Protein AF-A0AA39QFF5-F1 (afdb_monomer)

Secondary structure (DSSP, 8-state):
---------------------------PPP------S------------TT-EEEEEEEEEEPTTTTGGG-SSS-HHHHHHHHHHHHHHHHSS--EEEEEE-TTS-EEEEEEEEEE-S-----HHHHHHSPPPGGGGGGGGTS-EEEEEEEEEEEEEEEE-B-TTS-B---TT-EESPPPTT--

Solvent-accessible surface area (backbone atoms only — not comparable to full-atom values): 11874 Å² total; per-residue (Å²): 136,82,84,84,86,80,88,81,89,81,77,93,71,92,83,84,85,78,81,92,76,80,90,73,91,73,87,80,85,88,82,87,84,81,80,91,84,72,93,78,81,80,84,75,86,77,82,73,60,92,67,45,41,36,31,42,39,34,28,34,34,46,39,96,64,46,53,58,88,45,48,87,75,85,41,68,69,58,13,51,53,49,54,39,50,55,52,23,69,70,46,76,43,69,42,35,39,41,36,35,61,47,100,86,69,49,78,46,43,27,48,21,56,32,39,35,42,56,64,75,86,73,55,71,70,56,61,70,61,45,70,74,62,78,50,57,77,52,44,69,81,79,42,52,53,44,90,62,84,42,78,48,78,37,79,38,30,47,76,47,31,63,45,99,86,70,44,73,65,75,49,92,57,34,68,48,54,70,75,52,93,86,62,132

Organism: NCBI:txid153913

Structure (mmCIF, N/CA/C/O backbone):
data_AF-A0AA39QFF5-F1
#
_entry.id   AF-A0AA39QFF5-F1
#
loop_
_atom_site.group_PDB
_atom_site.id
_atom_site.type_symbol
_atom_site.label_atom_id
_atom_site.label_alt_id
_atom_site.label_comp_id
_atom_site.label_asym_id
_atom_site.label_entity_id
_atom_site.label_seq_id
_atom_site.pdbx_PDB_ins_code
_atom_site.Cartn_x
_atom_site.Cartn_y
_atom_site.Cartn_z
_atom_site.occupancy
_atom_site.B_iso_or_equiv
_atom_site.auth_seq_id
_atom_site.auth_comp_id
_atom_site.auth_asym_id
_atom_site.auth_atom_id
_atom_site.pdbx_PDB_model_num
ATOM 1 N N . MET A 1 1 ? 2.379 46.362 5.849 1.00 34.41 1 MET A N 1
ATOM 2 C CA . MET A 1 1 ? 1.817 46.480 4.486 1.00 34.41 1 MET A CA 1
ATOM 3 C C . MET A 1 1 ? 2.777 45.750 3.559 1.00 34.41 1 MET A C 1
ATOM 5 O O . MET A 1 1 ? 3.894 46.213 3.407 1.00 34.41 1 MET A O 1
ATOM 9 N N . SER A 1 2 ? 2.540 44.451 3.356 1.00 30.64 2 SER A N 1
ATOM 10 C CA . SER A 1 2 ? 1.930 43.858 2.140 1.00 30.64 2 SER A CA 1
ATOM 11 C C . SER A 1 2 ? 3.018 43.542 1.100 1.00 30.64 2 SER A C 1
ATOM 13 O O . SER A 1 2 ? 3.688 44.452 0.637 1.00 30.64 2 SER A O 1
ATOM 15 N N . SER A 1 3 ? 3.391 42.264 0.951 1.00 28.28 3 SER A N 1
ATOM 16 C CA . SER A 1 3 ? 2.903 41.301 -0.072 1.00 28.28 3 SER A CA 1
ATOM 17 C C . SER A 1 3 ? 3.706 41.412 -1.378 1.00 28.28 3 SER A C 1
ATOM 19 O O . SER A 1 3 ? 3.719 42.466 -1.993 1.00 28.28 3 SER A O 1
ATOM 21 N N . ILE A 1 4 ? 4.592 40.453 -1.677 1.00 29.67 4 ILE A N 1
ATOM 22 C CA . ILE A 1 4 ? 4.389 39.168 -2.394 1.00 29.67 4 ILE A CA 1
ATOM 23 C C . ILE A 1 4 ? 4.323 39.318 -3.926 1.00 29.67 4 ILE A C 1
ATOM 25 O O . ILE A 1 4 ? 3.535 40.088 -4.459 1.00 29.67 4 ILE A O 1
ATOM 29 N N . SER A 1 5 ? 5.089 38.420 -4.560 1.00 29.14 5 SER A N 1
ATOM 30 C CA . SER A 1 5 ? 4.993 37.869 -5.918 1.00 29.14 5 SER A CA 1
ATOM 31 C C . SER A 1 5 ? 5.412 38.723 -7.100 1.00 29.14 5 SER A C 1
ATOM 33 O O . SER A 1 5 ? 4.688 39.605 -7.540 1.00 29.14 5 SER A O 1
ATOM 35 N N . ASN A 1 6 ? 6.474 38.255 -7.759 1.00 27.64 6 ASN A N 1
ATOM 36 C CA . ASN A 1 6 ? 6.412 38.051 -9.197 1.00 27.64 6 ASN A CA 1
ATOM 37 C C . ASN A 1 6 ? 6.893 36.642 -9.560 1.00 27.64 6 ASN A C 1
ATOM 39 O O . ASN A 1 6 ? 7.950 36.184 -9.133 1.00 27.64 6 ASN A O 1
ATOM 43 N N . TYR A 1 7 ? 6.035 35.988 -10.337 1.00 29.53 7 TYR A N 1
ATOM 44 C CA . TYR A 1 7 ? 6.257 34.811 -11.162 1.00 29.53 7 TYR A CA 1
ATOM 45 C C . TYR A 1 7 ? 7.558 34.905 -11.973 1.00 29.53 7 TYR A C 1
ATOM 47 O O . TYR A 1 7 ? 7.781 35.930 -12.610 1.00 29.53 7 TYR A O 1
ATOM 55 N N . PHE A 1 8 ? 8.295 33.798 -12.108 1.00 25.64 8 PHE A N 1
ATOM 56 C CA . PHE A 1 8 ? 8.507 33.209 -13.435 1.00 25.64 8 PHE A CA 1
ATOM 57 C C . PHE A 1 8 ? 8.996 31.758 -13.354 1.00 25.64 8 PHE A C 1
ATOM 59 O O . PHE A 1 8 ? 9.890 31.404 -12.593 1.00 25.64 8 PHE A O 1
ATOM 66 N N . SER A 1 9 ? 8.338 30.942 -14.168 1.00 33.47 9 SER A N 1
ATOM 67 C CA . SER A 1 9 ? 8.618 29.555 -14.513 1.00 33.47 9 SER A CA 1
ATOM 68 C C . SER A 1 9 ? 9.951 29.435 -15.246 1.00 33.47 9 SER A C 1
ATOM 70 O O . SER A 1 9 ? 10.142 30.170 -16.207 1.00 33.47 9 SER A O 1
ATOM 72 N N . GLU A 1 10 ? 10.783 28.440 -14.926 1.00 29.12 10 GLU A N 1
ATOM 73 C CA . GLU A 1 10 ? 11.653 27.835 -15.939 1.00 29.12 10 GLU A CA 1
ATOM 74 C C . GLU A 1 10 ? 12.091 26.398 -15.601 1.00 29.12 10 GLU A C 1
ATOM 76 O O . GLU A 1 10 ? 12.741 26.127 -14.597 1.00 29.12 10 GLU A O 1
ATOM 81 N N . LYS A 1 11 ? 11.755 25.514 -16.550 1.00 29.25 11 LYS A N 1
ATOM 82 C CA . LYS A 1 11 ? 12.510 24.344 -17.023 1.00 29.25 11 LYS A CA 1
ATOM 83 C C . LYS A 1 11 ? 12.716 23.152 -16.082 1.00 29.25 11 LYS A C 1
ATOM 85 O O . LYS A 1 11 ? 13.730 22.998 -15.413 1.00 29.25 11 LYS A O 1
ATOM 90 N N . MET A 1 12 ? 11.834 22.171 -16.291 1.00 32.75 12 MET A N 1
ATOM 91 C CA . MET A 1 12 ? 12.241 20.774 -16.470 1.00 32.75 12 MET A CA 1
ATOM 92 C C . MET A 1 12 ? 13.472 20.696 -17.389 1.00 32.75 12 MET A C 1
ATOM 94 O O . MET A 1 12 ? 13.368 20.975 -18.586 1.00 32.75 12 MET A O 1
ATOM 98 N N . SER A 1 13 ? 14.611 20.274 -16.843 1.00 27.66 13 SER A N 1
ATOM 99 C CA . SER A 1 13 ? 15.696 19.694 -17.626 1.00 27.66 13 SER A CA 1
ATOM 100 C C . SER A 1 13 ? 15.866 18.243 -17.215 1.00 27.66 13 SER A C 1
ATOM 102 O O . SER A 1 13 ? 15.962 17.909 -16.037 1.00 27.66 13 SER A O 1
ATOM 104 N N . ARG A 1 14 ? 15.842 17.401 -18.243 1.00 35.97 14 ARG A N 1
ATOM 105 C CA . ARG A 1 14 ? 16.219 15.994 -18.238 1.00 35.97 14 ARG A CA 1
ATOM 106 C C . ARG A 1 14 ? 17.643 15.872 -17.700 1.00 35.97 14 ARG A C 1
ATOM 108 O O . ARG A 1 14 ? 18.466 16.701 -18.069 1.00 35.97 14 ARG A O 1
ATOM 115 N N . ASP A 1 15 ? 17.862 14.885 -16.834 1.00 29.55 15 ASP A N 1
ATOM 116 C CA . ASP A 1 15 ? 19.024 13.983 -16.814 1.00 29.55 15 ASP A CA 1
ATOM 117 C C . ASP A 1 15 ? 19.028 13.188 -15.499 1.00 29.55 15 ASP A C 1
ATOM 119 O O . ASP A 1 15 ? 19.586 13.610 -14.494 1.00 29.55 15 ASP A O 1
ATOM 123 N N . CYS A 1 16 ? 18.417 12.002 -15.516 1.00 27.23 16 CYS A N 1
ATOM 124 C CA . CYS A 1 16 ? 18.753 10.935 -14.572 1.00 27.23 16 CYS A CA 1
ATOM 125 C C . CYS A 1 16 ? 19.100 9.685 -15.383 1.00 27.23 16 CYS A C 1
ATOM 127 O O . CYS A 1 16 ? 18.338 8.724 -15.451 1.00 27.23 16 CYS A O 1
ATOM 129 N N . ILE A 1 17 ? 20.257 9.729 -16.045 1.00 31.47 17 ILE A N 1
ATOM 130 C CA . ILE A 1 17 ? 21.003 8.522 -16.399 1.00 31.47 17 ILE A CA 1
ATOM 131 C C . ILE A 1 17 ? 21.700 8.094 -15.105 1.00 31.47 17 ILE A C 1
ATOM 133 O O . ILE A 1 17 ? 22.652 8.746 -14.686 1.00 31.47 17 ILE A O 1
ATOM 137 N N . MET A 1 18 ? 21.215 7.042 -14.443 1.00 32.38 18 MET A N 1
ATOM 138 C CA . MET A 1 18 ? 21.930 6.457 -13.304 1.00 32.38 18 MET A CA 1
ATOM 139 C C . MET A 1 18 ? 22.867 5.344 -13.796 1.00 32.38 18 MET A C 1
ATOM 141 O O . MET A 1 18 ? 22.438 4.484 -14.572 1.00 32.38 18 MET A O 1
ATOM 145 N N . PRO A 1 19 ? 24.147 5.362 -13.386 1.00 30.28 19 PRO A N 1
ATOM 146 C CA . PRO A 1 19 ? 25.156 4.429 -13.852 1.00 30.28 19 PRO A CA 1
ATOM 147 C C . PRO A 1 19 ? 25.012 3.055 -13.192 1.00 30.28 19 PRO A C 1
ATOM 149 O O . PRO A 1 19 ? 24.671 2.909 -12.021 1.00 30.28 19 PRO A O 1
ATOM 152 N N . CYS A 1 20 ? 25.324 2.037 -13.986 1.00 32.97 20 CYS A N 1
ATOM 153 C CA . CYS A 1 20 ? 25.502 0.657 -13.570 1.00 32.97 20 CYS A CA 1
ATOM 154 C C . CYS A 1 20 ? 26.777 0.537 -12.713 1.00 32.97 20 CYS A C 1
ATOM 156 O O . CYS A 1 20 ? 27.879 0.573 -13.257 1.00 32.97 20 CYS A O 1
ATOM 158 N N . GLU A 1 21 ? 26.651 0.366 -11.393 1.00 30.08 21 GLU A N 1
ATOM 159 C CA . GLU A 1 21 ? 27.778 -0.011 -10.528 1.00 30.08 21 GLU A CA 1
ATOM 160 C C . GLU A 1 21 ? 27.449 -1.211 -9.626 1.00 30.08 21 GLU A C 1
ATOM 162 O O . GLU A 1 21 ? 26.767 -1.131 -8.612 1.00 30.08 21 GLU A O 1
ATOM 167 N N . LYS A 1 22 ? 27.972 -2.356 -10.077 1.00 29.28 22 LYS A N 1
ATOM 168 C CA . LYS A 1 22 ? 28.510 -3.507 -9.336 1.00 29.28 22 LYS A CA 1
ATOM 169 C C . LYS A 1 22 ? 28.022 -3.724 -7.895 1.00 29.28 22 LYS A C 1
ATOM 171 O O . LYS A 1 22 ? 28.561 -3.188 -6.930 1.00 29.28 22 LYS A O 1
ATOM 176 N N . SER A 1 23 ? 27.148 -4.723 -7.793 1.00 34.62 23 SER A N 1
ATOM 177 C CA . SER A 1 23 ? 26.937 -5.594 -6.637 1.00 34.62 23 SER A CA 1
ATOM 178 C C . SER A 1 23 ? 28.233 -5.900 -5.864 1.00 34.62 23 SER A C 1
ATOM 180 O O . SER A 1 23 ? 29.181 -6.487 -6.394 1.00 34.62 23 SER A O 1
ATOM 182 N N . ARG A 1 24 ? 28.253 -5.524 -4.582 1.00 30.28 24 ARG A N 1
ATOM 183 C CA . ARG A 1 24 ? 29.111 -6.108 -3.546 1.00 30.28 24 ARG A CA 1
ATOM 184 C C . ARG A 1 24 ? 28.254 -6.339 -2.309 1.00 30.28 24 ARG A C 1
ATOM 186 O O . ARG A 1 24 ? 28.055 -5.434 -1.509 1.00 30.28 24 ARG A O 1
ATOM 193 N N . TYR A 1 25 ? 27.750 -7.560 -2.165 1.00 30.36 25 TYR A N 1
ATOM 194 C CA . TYR A 1 25 ? 27.187 -8.036 -0.907 1.00 30.36 25 TYR A CA 1
ATOM 195 C C . TYR A 1 25 ? 28.298 -8.045 0.152 1.00 30.36 25 TYR A C 1
ATOM 197 O O . TYR A 1 25 ? 29.246 -8.826 0.055 1.00 30.36 25 TYR A O 1
ATOM 205 N N . SER A 1 26 ? 28.222 -7.156 1.143 1.00 30.30 26 SER A N 1
ATOM 206 C CA . SER A 1 26 ? 29.052 -7.229 2.344 1.00 30.30 26 SER A CA 1
ATOM 207 C C . SER A 1 26 ? 28.331 -8.070 3.400 1.00 30.30 26 SER A C 1
ATOM 209 O O . SER A 1 26 ? 27.196 -7.801 3.782 1.00 30.30 26 SER A O 1
ATOM 211 N N . LEU A 1 27 ? 29.003 -9.131 3.851 1.00 30.08 27 LEU A N 1
ATOM 212 C CA . LEU A 1 27 ? 28.595 -9.965 4.981 1.00 30.08 27 LEU A CA 1
ATOM 213 C C . LEU A 1 27 ? 28.451 -9.091 6.238 1.00 30.08 27 LEU A C 1
ATOM 215 O O . LEU A 1 27 ? 29.439 -8.552 6.741 1.00 30.08 27 LEU A O 1
ATOM 219 N N . ALA A 1 28 ? 27.224 -8.942 6.740 1.00 28.84 28 ALA A N 1
ATOM 220 C CA . ALA A 1 28 ? 26.948 -8.166 7.941 1.00 28.84 28 ALA A CA 1
ATOM 221 C C . ALA A 1 28 ? 27.391 -8.927 9.204 1.00 28.84 28 ALA A C 1
ATOM 223 O O . ALA A 1 28 ? 26.972 -10.055 9.465 1.00 28.84 28 ALA A O 1
ATOM 224 N N . ARG A 1 29 ? 28.242 -8.278 10.006 1.00 25.69 29 ARG A N 1
ATOM 225 C CA . ARG A 1 29 ? 28.563 -8.663 11.385 1.00 25.69 29 ARG A CA 1
ATOM 226 C C . ARG A 1 29 ? 27.368 -8.318 12.274 1.00 25.69 29 ARG A C 1
ATOM 228 O O . ARG A 1 29 ? 26.974 -7.158 12.342 1.00 25.69 29 ARG A O 1
ATOM 235 N N . VAL A 1 30 ? 26.827 -9.315 12.966 1.00 27.33 30 VAL A N 1
ATOM 236 C CA . VAL A 1 30 ? 25.723 -9.148 13.916 1.00 27.33 30 VAL A CA 1
ATOM 237 C C . VAL A 1 30 ? 26.286 -8.776 15.289 1.00 27.33 30 VAL A C 1
ATOM 239 O O . VAL A 1 30 ? 27.081 -9.528 15.849 1.00 27.33 30 VAL A O 1
ATOM 242 N N . SER A 1 31 ? 25.859 -7.640 15.839 1.00 27.47 31 SER A N 1
ATOM 243 C CA . SER A 1 31 ? 26.075 -7.282 17.245 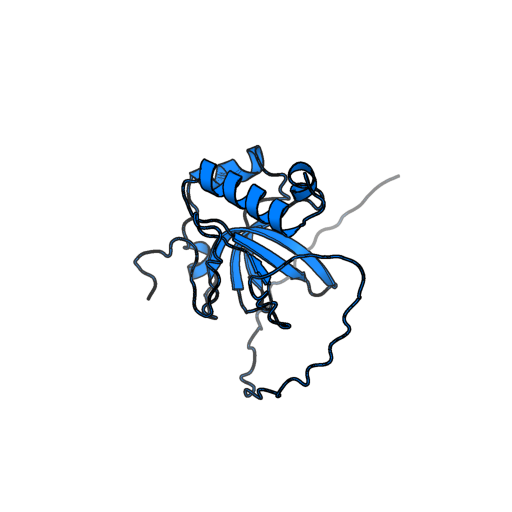1.00 27.47 31 SER A CA 1
ATOM 244 C C . SER A 1 31 ? 24.722 -7.041 17.902 1.00 27.47 31 SER A C 1
ATOM 246 O O . SER A 1 31 ? 24.013 -6.104 17.545 1.00 27.47 31 SER A O 1
ATOM 248 N N . PHE A 1 32 ? 24.373 -7.892 18.864 1.00 29.73 32 PHE A N 1
ATOM 249 C CA . PHE A 1 32 ? 23.144 -7.789 19.643 1.00 29.73 32 PHE A CA 1
ATOM 250 C C . PHE A 1 32 ? 23.368 -6.883 20.860 1.00 29.73 32 PHE A C 1
ATOM 252 O O . PHE A 1 32 ? 24.262 -7.139 21.667 1.00 29.73 32 PHE A O 1
ATOM 259 N N . LYS A 1 33 ? 22.526 -5.863 21.035 1.00 29.47 33 LYS A N 1
ATOM 260 C CA . LYS A 1 33 ? 22.229 -5.301 22.358 1.00 29.47 33 LYS A CA 1
ATOM 261 C C . LYS A 1 33 ? 20.821 -5.749 22.722 1.00 29.47 33 LYS A C 1
ATOM 263 O O . LYS A 1 33 ? 19.856 -5.311 22.109 1.00 29.47 33 LYS A O 1
ATOM 268 N N . VAL A 1 34 ? 20.739 -6.680 23.665 1.00 32.50 34 VAL A N 1
ATOM 269 C CA . VAL A 1 34 ? 19.481 -7.144 24.251 1.00 32.50 34 VAL A CA 1
ATOM 270 C C . VAL A 1 34 ? 19.207 -6.259 25.462 1.00 32.50 34 VAL A C 1
ATOM 272 O O . VAL A 1 34 ? 19.963 -6.319 26.430 1.00 32.50 34 VAL A O 1
ATOM 275 N N . ASP A 1 35 ? 18.159 -5.438 25.401 1.00 31.91 35 ASP A N 1
ATOM 276 C CA . ASP A 1 35 ? 17.601 -4.786 26.590 1.00 31.91 35 ASP A CA 1
ATOM 277 C C . ASP A 1 35 ? 16.797 -5.828 27.398 1.00 31.91 35 ASP A C 1
ATOM 279 O O . ASP A 1 35 ? 15.881 -6.444 26.846 1.00 31.91 35 ASP A O 1
ATOM 283 N N . PRO A 1 36 ? 17.119 -6.076 28.682 1.00 35.84 36 PRO A N 1
ATOM 284 C CA . PRO A 1 36 ? 16.592 -7.226 29.419 1.00 35.84 36 PRO A CA 1
ATOM 285 C C . PRO A 1 36 ? 15.202 -7.044 30.071 1.00 35.84 36 PRO A C 1
ATOM 287 O O . PRO A 1 36 ? 14.762 -7.956 30.766 1.00 35.84 36 PRO A O 1
ATOM 290 N N . GLU A 1 37 ? 14.466 -5.942 29.860 1.00 36.91 37 GLU A N 1
ATOM 291 C CA . GLU A 1 37 ? 13.250 -5.644 30.654 1.00 36.91 37 GLU A CA 1
ATOM 292 C C . GLU A 1 37 ? 11.951 -5.357 29.872 1.00 36.91 37 GLU A C 1
ATOM 294 O O . GLU A 1 37 ? 11.272 -4.359 30.123 1.00 36.91 37 GLU A O 1
ATOM 299 N N . ARG A 1 38 ? 11.511 -6.258 28.978 1.00 39.88 38 ARG A N 1
ATOM 300 C CA . ARG A 1 38 ? 10.063 -6.405 28.685 1.00 39.88 38 ARG A CA 1
ATOM 301 C C . ARG A 1 38 ? 9.726 -7.736 27.993 1.00 39.88 38 ARG A C 1
ATOM 303 O O . ARG A 1 38 ? 10.267 -8.015 26.925 1.00 39.88 38 ARG A O 1
ATOM 310 N N . PRO A 1 39 ? 8.821 -8.569 28.547 1.00 36.12 39 PRO A N 1
ATOM 311 C C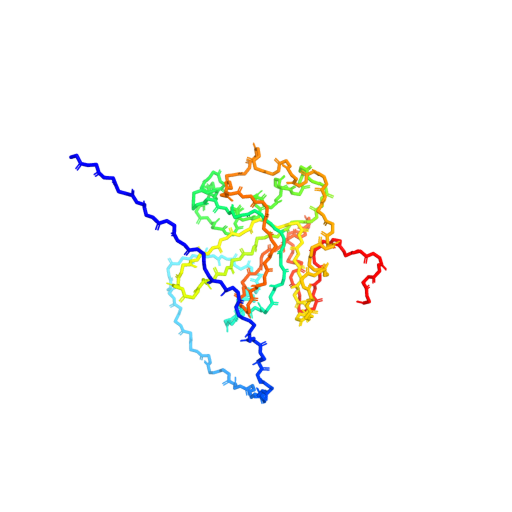A . PRO A 1 39 ? 8.544 -9.887 27.994 1.00 36.12 39 PRO A CA 1
ATOM 312 C C . PRO A 1 39 ? 7.533 -9.794 26.843 1.00 36.12 39 PRO A C 1
ATOM 314 O O . PRO A 1 39 ? 6.335 -9.986 27.034 1.00 36.12 39 PRO A O 1
ATOM 317 N N . CYS A 1 40 ? 8.012 -9.561 25.623 1.00 37.09 40 CYS A N 1
ATOM 318 C CA . CYS A 1 40 ? 7.288 -9.975 24.421 1.00 37.09 40 CYS A CA 1
ATOM 319 C C . CYS A 1 40 ? 7.563 -11.471 24.210 1.00 37.09 40 CYS A C 1
ATOM 321 O O . CYS A 1 40 ? 8.583 -11.849 23.633 1.00 37.09 40 CYS A O 1
ATOM 323 N N . LYS A 1 41 ? 6.695 -12.354 24.719 1.00 39.91 41 LYS A N 1
ATOM 324 C CA . LYS A 1 41 ? 6.813 -13.790 24.429 1.00 39.91 41 LYS A CA 1
ATOM 325 C C . LYS A 1 41 ? 6.370 -14.080 22.987 1.00 39.91 41 LYS A C 1
ATOM 327 O O . LYS A 1 41 ? 5.183 -14.081 22.699 1.00 39.91 41 LYS A O 1
ATOM 332 N N . GLN A 1 42 ? 7.382 -14.277 22.135 1.00 38.19 42 GLN A N 1
ATOM 333 C CA . GLN A 1 42 ? 7.627 -15.443 21.263 1.00 38.19 42 GLN A CA 1
ATOM 334 C C . GLN A 1 42 ? 6.475 -15.898 20.341 1.00 38.19 42 GLN A C 1
ATOM 336 O O . GLN A 1 42 ? 5.435 -16.327 20.810 1.00 38.19 42 GLN A O 1
ATOM 341 N N . GLY A 1 43 ? 6.609 -15.936 19.020 1.00 35.88 43 GLY A N 1
ATOM 342 C CA . GLY A 1 43 ? 7.739 -15.630 18.161 1.00 35.88 43 GLY A CA 1
ATOM 343 C C . GLY A 1 43 ? 7.269 -15.738 16.717 1.00 35.88 43 GLY A C 1
ATOM 344 O O . GLY A 1 43 ? 6.960 -16.826 16.256 1.00 35.88 43 GLY A O 1
ATOM 345 N N . ASP A 1 44 ? 7.247 -14.608 16.024 1.00 32.03 44 ASP A N 1
ATOM 346 C CA . ASP A 1 44 ? 7.411 -14.583 14.580 1.00 32.03 44 ASP A CA 1
ATOM 347 C C . ASP A 1 44 ? 8.702 -13.822 14.365 1.00 32.03 44 ASP A C 1
ATOM 349 O O . ASP A 1 44 ? 8.877 -12.729 14.911 1.00 32.03 44 ASP A O 1
ATOM 353 N N . VAL A 1 45 ? 9.622 -14.436 13.634 1.00 35.66 45 VAL A N 1
ATOM 354 C CA . VAL A 1 45 ? 10.864 -13.807 13.208 1.00 35.66 45 VAL A CA 1
ATOM 355 C C . VAL A 1 45 ? 10.490 -12.492 12.526 1.00 35.66 45 VAL A C 1
ATOM 357 O O . VAL A 1 45 ? 9.928 -12.486 11.433 1.00 35.66 45 VAL A O 1
ATOM 360 N N . GLN A 1 46 ? 10.770 -11.371 13.194 1.00 39.44 46 GLN A N 1
ATOM 361 C CA . GLN A 1 46 ? 10.852 -10.083 12.530 1.00 39.44 46 GLN A CA 1
ATOM 362 C C . GLN A 1 46 ? 11.994 -10.209 11.536 1.00 39.44 46 GLN A C 1
ATOM 364 O O . GLN A 1 46 ? 13.169 -10.143 11.890 1.00 39.44 46 GLN A O 1
ATOM 369 N N . VAL A 1 47 ? 11.641 -10.394 10.276 1.00 37.78 47 VAL A N 1
ATOM 370 C CA . VAL A 1 47 ? 12.547 -10.098 9.181 1.00 37.78 47 VAL A CA 1
ATOM 371 C C . VAL A 1 47 ? 12.524 -8.571 9.028 1.00 37.78 47 VAL A C 1
ATOM 373 O O . VAL A 1 47 ? 11.986 -8.018 8.076 1.00 37.78 47 VAL A O 1
ATOM 376 N N . GLU A 1 48 ? 13.046 -7.864 10.038 1.00 38.28 48 GLU A N 1
ATOM 377 C CA . GLU A 1 48 ? 13.476 -6.476 9.886 1.00 38.28 48 GLU A CA 1
ATOM 378 C C . GLU A 1 48 ? 14.750 -6.531 9.054 1.00 38.28 48 GLU A C 1
ATOM 380 O O . GLU A 1 48 ? 15.863 -6.673 9.562 1.00 38.28 48 GLU A O 1
ATOM 385 N N . ILE A 1 49 ? 14.583 -6.510 7.734 1.00 38.69 49 ILE A N 1
ATOM 386 C CA . ILE A 1 49 ? 15.721 -6.389 6.834 1.00 38.69 49 ILE A CA 1
ATOM 387 C C . ILE A 1 49 ? 16.249 -4.981 7.037 1.00 38.69 49 ILE A C 1
ATOM 389 O O . ILE A 1 49 ? 15.661 -4.007 6.567 1.00 38.69 49 ILE A O 1
ATOM 393 N N . MET A 1 50 ? 17.331 -4.892 7.809 1.00 35.94 50 MET A N 1
ATOM 394 C CA . MET A 1 50 ? 18.129 -3.690 7.994 1.00 35.94 50 MET A CA 1
ATOM 395 C C . MET A 1 50 ? 18.674 -3.238 6.636 1.00 35.94 50 MET A C 1
ATOM 397 O O . MET A 1 50 ? 19.789 -3.578 6.249 1.00 35.94 50 MET A O 1
ATOM 401 N N . GLY A 1 51 ? 17.838 -2.524 5.889 1.00 52.09 51 GLY A N 1
ATOM 402 C CA . GLY A 1 51 ? 18.107 -2.118 4.515 1.00 52.09 51 GLY A CA 1
ATOM 403 C C . GLY A 1 51 ? 16.865 -1.807 3.684 1.00 52.09 51 GLY A C 1
ATOM 404 O O . GLY A 1 51 ? 17.020 -1.164 2.648 1.00 52.09 51 GLY A O 1
ATOM 405 N N . GLY A 1 52 ? 15.659 -2.203 4.123 1.00 63.38 52 GLY A N 1
ATOM 406 C CA . GLY A 1 52 ? 14.438 -2.080 3.315 1.00 63.38 52 GLY A CA 1
ATOM 407 C C . GLY A 1 52 ? 14.588 -2.736 1.935 1.00 63.38 52 GLY A C 1
ATOM 408 O O . GLY A 1 52 ? 15.612 -3.341 1.620 1.00 63.38 52 GLY A O 1
ATOM 409 N N . PHE A 1 53 ? 13.568 -2.628 1.094 1.00 75.44 53 PHE A N 1
ATOM 410 C CA . PHE A 1 53 ? 13.671 -3.028 -0.313 1.00 75.44 53 PHE A CA 1
ATOM 411 C C . PHE A 1 53 ? 13.259 -1.888 -1.228 1.00 75.44 53 PHE A C 1
ATOM 413 O O . PHE A 1 53 ? 12.537 -0.996 -0.775 1.00 75.44 53 PHE A O 1
ATOM 420 N N . PRO A 1 54 ? 13.696 -1.892 -2.498 1.00 84.50 54 PRO A N 1
ATOM 421 C CA . PRO A 1 54 ? 13.066 -1.059 -3.501 1.00 84.50 54 PRO A CA 1
ATOM 422 C C . PRO A 1 54 ? 11.594 -1.460 -3.620 1.00 84.50 54 PRO A C 1
ATOM 424 O O . PRO A 1 54 ? 11.281 -2.633 -3.821 1.00 84.50 54 PRO A O 1
ATOM 427 N N . VAL A 1 55 ? 10.700 -0.486 -3.475 1.00 89.81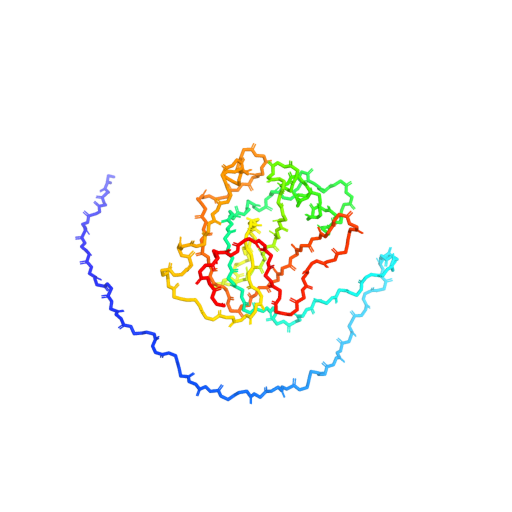 55 VAL A N 1
ATOM 428 C CA . VAL A 1 55 ? 9.252 -0.698 -3.478 1.00 89.81 55 VAL A CA 1
ATOM 429 C C . VAL A 1 55 ? 8.576 0.315 -4.388 1.00 89.81 55 VAL A C 1
ATOM 431 O O . VAL A 1 55 ? 8.804 1.519 -4.255 1.00 89.81 55 VAL A O 1
ATOM 434 N N . VAL A 1 56 ? 7.693 -0.167 -5.261 1.00 91.94 56 VAL A N 1
ATOM 435 C CA . VAL A 1 56 ? 6.663 0.662 -5.906 1.00 91.94 56 VAL A CA 1
ATOM 436 C C . VAL A 1 56 ? 5.363 0.481 -5.141 1.00 91.94 56 VAL A C 1
ATOM 438 O O . VAL A 1 56 ? 4.970 -0.645 -4.851 1.00 91.94 56 VAL A O 1
ATOM 441 N N . PHE A 1 57 ? 4.691 1.572 -4.793 1.00 94.25 57 PHE A N 1
ATOM 442 C CA . PHE A 1 57 ? 3.451 1.507 -4.030 1.00 94.25 57 PHE A CA 1
ATOM 443 C C . PHE A 1 57 ? 2.456 2.589 -4.434 1.00 94.25 57 PHE A C 1
ATOM 445 O O . PHE A 1 57 ? 2.832 3.666 -4.903 1.00 94.25 57 PHE A O 1
ATOM 452 N N . ILE A 1 58 ? 1.173 2.280 -4.236 1.00 96.12 58 ILE A N 1
ATOM 453 C CA . ILE A 1 58 ? 0.053 3.192 -4.483 1.00 96.12 58 ILE A CA 1
ATOM 454 C C . ILE A 1 58 ? -0.819 3.244 -3.239 1.00 96.12 58 ILE A C 1
ATOM 456 O O . ILE A 1 58 ? -1.352 2.219 -2.798 1.00 96.12 58 ILE A O 1
ATOM 460 N N . GLY A 1 59 ? -0.959 4.435 -2.669 1.00 96.81 59 GLY A N 1
ATOM 461 C CA . GLY A 1 59 ? -1.568 4.590 -1.360 1.00 96.81 59 GLY A CA 1
ATOM 462 C C . GLY A 1 59 ? -1.785 6.031 -0.934 1.00 96.81 59 GLY A C 1
ATOM 463 O O . GLY A 1 59 ? -1.368 6.970 -1.607 1.00 96.81 59 GLY A O 1
ATOM 464 N N . TYR A 1 60 ? -2.440 6.177 0.210 1.00 96.88 60 TYR A N 1
ATOM 465 C CA . TYR A 1 60 ? -2.586 7.451 0.902 1.00 96.88 60 TYR A CA 1
ATOM 466 C C . TYR A 1 60 ? -1.549 7.551 2.010 1.00 96.88 60 TYR A C 1
ATOM 468 O O . TYR A 1 60 ? -1.320 6.576 2.732 1.00 96.88 60 TYR A O 1
ATOM 476 N N . GLU A 1 61 ? -0.949 8.725 2.169 1.00 96.44 61 GLU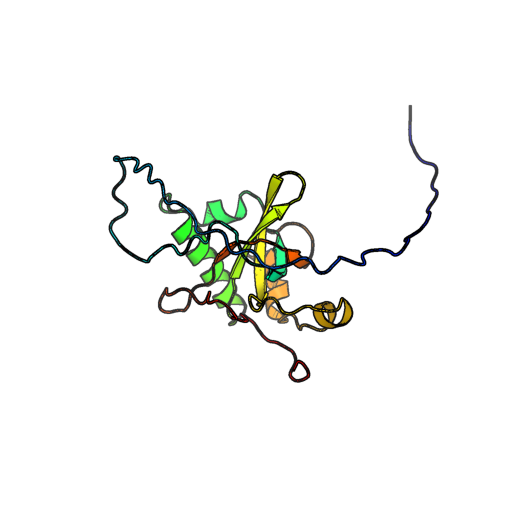 A N 1
ATOM 477 C CA . GLU A 1 61 ? -0.094 8.994 3.319 1.00 96.44 61 GLU A CA 1
ATOM 478 C C . GLU A 1 61 ? -0.954 9.041 4.588 1.00 96.44 61 GLU A C 1
ATOM 480 O O . GLU A 1 61 ? -2.062 9.570 4.578 1.00 96.44 61 GLU A O 1
ATOM 485 N N . LEU A 1 62 ? -0.474 8.468 5.685 1.00 94.12 62 LEU A N 1
ATOM 486 C CA . LEU A 1 62 ? -1.138 8.491 6.983 1.00 94.12 62 LEU A CA 1
ATOM 487 C C . LEU A 1 62 ? -0.781 9.775 7.740 1.00 94.12 62 LEU A C 1
ATOM 489 O O . LEU A 1 62 ? 0.342 10.271 7.661 1.00 94.12 62 LEU A O 1
ATOM 493 N N . GLU A 1 63 ? -1.729 10.305 8.512 1.00 93.25 63 GLU A N 1
ATOM 494 C CA . GLU A 1 63 ? -1.401 11.311 9.529 1.00 93.25 63 GLU A CA 1
ATOM 495 C C . GLU A 1 63 ? -0.552 10.691 10.653 1.00 93.25 63 GLU A C 1
ATOM 497 O O . GLU A 1 63 ? -0.655 9.495 10.934 1.00 93.25 63 GLU A O 1
ATOM 502 N N . ASP A 1 64 ? 0.270 11.501 11.329 1.00 86.44 64 ASP A N 1
ATOM 503 C CA . ASP A 1 64 ? 1.183 11.006 12.376 1.00 86.44 64 ASP A CA 1
ATOM 504 C C . ASP A 1 64 ? 0.437 10.316 13.539 1.00 86.44 64 ASP A C 1
ATOM 506 O O . ASP A 1 64 ? 0.982 9.413 14.176 1.00 86.44 64 ASP A O 1
ATOM 510 N N . ASP A 1 65 ? -0.817 10.710 13.791 1.00 85.69 65 ASP A N 1
ATOM 511 C CA . ASP A 1 65 ? -1.700 10.164 14.828 1.00 85.69 65 ASP A CA 1
ATOM 512 C C . ASP A 1 65 ? -2.714 9.130 14.289 1.00 85.69 65 ASP A C 1
ATOM 514 O O . ASP A 1 65 ? -3.566 8.638 15.033 1.00 85.69 65 ASP A O 1
ATOM 518 N N . ALA A 1 66 ? -2.631 8.743 13.009 1.00 85.25 66 ALA A N 1
ATOM 519 C CA . ALA A 1 66 ? -3.601 7.842 12.374 1.00 85.25 66 ALA A CA 1
ATOM 520 C C . ALA A 1 66 ? -3.675 6.460 13.041 1.00 85.25 66 ALA A C 1
ATOM 522 O O . ALA A 1 66 ? -4.715 5.801 13.018 1.00 85.25 66 ALA A O 1
ATOM 523 N N . LEU A 1 67 ? -2.573 6.018 13.653 1.00 83.12 67 LEU A N 1
ATOM 524 C CA . LEU A 1 67 ? -2.493 4.742 14.362 1.00 83.12 67 LEU A CA 1
ATOM 525 C C . LEU A 1 67 ? -2.947 4.823 15.825 1.00 83.12 67 LEU A C 1
ATOM 527 O O . LEU A 1 67 ? -3.162 3.775 16.437 1.00 83.12 67 LEU A O 1
ATOM 531 N N . ASP A 1 68 ? -3.106 6.019 16.397 1.00 83.69 68 ASP A N 1
ATOM 532 C CA . ASP A 1 68 ? -3.370 6.180 17.831 1.00 83.69 68 ASP A CA 1
ATOM 533 C C . ASP A 1 68 ? -4.741 5.639 18.236 1.00 83.69 68 ASP A C 1
ATOM 535 O O . ASP A 1 68 ? -4.875 5.029 19.295 1.00 83.69 68 ASP A O 1
ATOM 539 N N . ILE A 1 69 ? -5.736 5.739 17.352 1.00 78.62 69 ILE A N 1
ATOM 540 C CA . ILE A 1 69 ? -7.076 5.176 17.582 1.00 78.62 69 ILE A CA 1
ATOM 541 C C . ILE A 1 69 ? -7.078 3.640 17.657 1.00 78.62 69 ILE A C 1
ATOM 543 O O . ILE A 1 69 ? -7.999 3.051 18.218 1.00 78.62 69 ILE A O 1
ATOM 547 N N . TYR A 1 70 ? -6.040 2.989 17.122 1.00 75.44 70 TYR A N 1
ATOM 548 C CA . TYR A 1 70 ? -5.882 1.533 17.121 1.00 75.44 70 TYR A CA 1
ATOM 549 C C . TYR A 1 70 ? -4.928 1.036 18.217 1.00 75.44 70 TYR A C 1
ATOM 551 O O . TYR A 1 70 ? -4.749 -0.171 18.390 1.00 75.44 70 TYR A O 1
ATOM 559 N N . ARG A 1 71 ? -4.315 1.941 18.992 1.00 69.31 71 ARG A N 1
ATOM 560 C CA . ARG A 1 71 ? -3.429 1.600 20.114 1.00 69.31 71 ARG A CA 1
ATOM 561 C C . ARG A 1 71 ? -4.243 1.270 21.366 1.00 69.31 71 ARG A C 1
ATOM 563 O O . ARG A 1 71 ? -4.226 2.000 22.348 1.00 69.31 71 ARG A O 1
ATOM 570 N N . SER A 1 72 ? -4.918 0.125 21.368 1.00 60.62 72 SER A N 1
ATOM 571 C CA . SER A 1 72 ? -5.595 -0.385 22.570 1.00 60.62 72 SER A CA 1
ATOM 572 C C . SER A 1 72 ? -4.632 -0.995 23.606 1.00 60.62 72 SER A C 1
ATOM 574 O O . SER A 1 72 ? -5.008 -1.152 24.764 1.00 60.62 72 SER A O 1
ATOM 576 N N . SER A 1 73 ? -3.390 -1.336 23.223 1.00 54.22 73 SER A N 1
ATOM 577 C CA . SER A 1 73 ? -2.504 -2.201 24.029 1.00 54.22 73 SER A CA 1
ATOM 578 C C . SER A 1 73 ? -1.006 -1.838 24.029 1.00 54.22 73 SER A C 1
ATOM 580 O O . SER A 1 73 ? -0.169 -2.686 24.328 1.00 54.22 73 SER A O 1
ATOM 582 N N . ASN A 1 74 ? -0.621 -0.594 23.709 1.00 60.34 74 ASN A N 1
ATOM 583 C CA . ASN A 1 74 ? 0.788 -0.156 23.569 1.00 60.34 74 ASN A CA 1
ATOM 584 C C . ASN A 1 74 ? 1.632 -0.939 22.531 1.00 60.34 74 ASN A C 1
ATOM 586 O O . ASN A 1 74 ? 2.830 -0.686 22.403 1.00 60.34 74 ASN A O 1
ATOM 590 N N . CYS A 1 75 ? 1.042 -1.856 21.757 1.00 75.88 75 CYS A N 1
ATOM 591 C CA . CYS A 1 75 ? 1.748 -2.612 20.727 1.00 75.88 75 CYS A CA 1
ATOM 592 C C . CYS A 1 75 ? 1.506 -2.001 19.340 1.00 75.88 75 CYS A C 1
ATO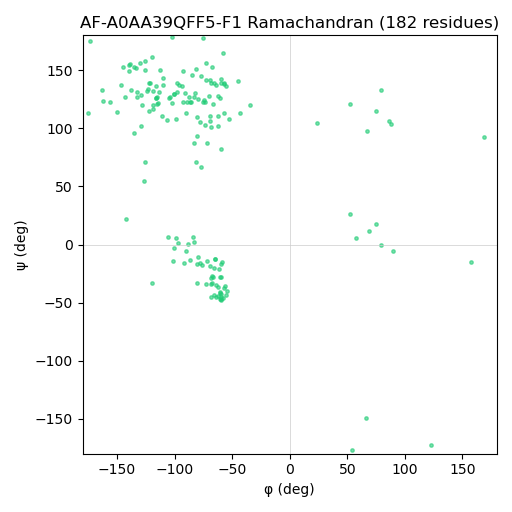M 594 O O . CYS A 1 75 ? 0.424 -2.130 18.767 1.00 75.88 75 CYS A O 1
ATOM 596 N N . HIS A 1 76 ? 2.531 -1.359 18.772 1.00 78.94 76 HIS A N 1
ATOM 597 C CA . HIS A 1 76 ? 2.469 -0.773 17.427 1.00 78.94 76 HIS A CA 1
ATOM 598 C C . HIS A 1 76 ? 2.097 -1.808 16.350 1.00 78.94 76 HIS A C 1
ATOM 600 O O . HIS A 1 76 ? 1.314 -1.501 15.456 1.00 78.94 76 HIS A O 1
ATOM 606 N N . ARG A 1 77 ? 2.582 -3.054 16.472 1.00 80.81 77 ARG A N 1
ATOM 607 C CA . ARG A 1 77 ? 2.267 -4.146 15.534 1.00 80.81 77 ARG A CA 1
ATOM 608 C C . ARG A 1 77 ? 0.769 -4.461 15.491 1.00 80.81 77 ARG A C 1
ATOM 610 O O . ARG A 1 77 ? 0.225 -4.658 14.410 1.00 80.81 77 ARG A O 1
ATOM 617 N N . GLU A 1 78 ? 0.099 -4.482 16.639 1.00 83.81 78 GLU A N 1
ATOM 618 C CA . GLU A 1 78 ? -1.341 -4.764 16.705 1.00 83.81 78 GLU A CA 1
ATOM 619 C C . GLU A 1 78 ? -2.178 -3.593 16.176 1.00 83.81 78 GLU A C 1
ATOM 621 O O . GLU A 1 78 ? -3.182 -3.816 15.500 1.00 83.81 78 GLU A O 1
ATOM 626 N N . ALA A 1 79 ? -1.724 -2.352 16.379 1.00 86.00 79 ALA A N 1
ATOM 627 C CA . ALA A 1 79 ? -2.347 -1.178 15.768 1.00 86.00 79 ALA A CA 1
ATOM 628 C C . ALA A 1 79 ? -2.262 -1.227 14.230 1.00 86.00 79 ALA A C 1
ATOM 630 O O . ALA A 1 79 ? -3.262 -1.015 13.548 1.00 86.00 79 ALA A O 1
ATOM 631 N N . VAL A 1 80 ? -1.092 -1.583 13.684 1.00 87.75 80 VAL A N 1
ATOM 632 C CA . VAL A 1 80 ? -0.880 -1.767 12.236 1.00 87.75 80 VAL A CA 1
ATOM 633 C C . VAL A 1 80 ? -1.792 -2.859 11.674 1.00 87.75 80 VAL A C 1
ATOM 635 O O . VAL A 1 80 ? -2.467 -2.632 10.672 1.00 87.75 80 VAL A O 1
ATOM 638 N N . LYS A 1 81 ? -1.857 -4.027 12.326 1.00 89.19 81 LYS A N 1
ATOM 639 C CA . LYS A 1 81 ? -2.763 -5.115 11.920 1.00 89.19 81 LYS A CA 1
ATOM 640 C C . LYS A 1 81 ? -4.227 -4.678 11.945 1.00 89.19 81 LYS A C 1
ATOM 642 O O . LYS A 1 81 ? -4.966 -4.987 11.018 1.00 89.19 81 LYS A O 1
ATOM 647 N N . SER A 1 82 ? -4.633 -3.947 12.982 1.00 89.44 82 SER A N 1
ATOM 648 C CA . SER A 1 82 ? -6.009 -3.465 13.138 1.00 89.44 82 SER A CA 1
ATOM 649 C C . SER A 1 82 ? -6.393 -2.479 12.035 1.00 89.44 82 SER A C 1
ATOM 651 O O . SER A 1 82 ? -7.455 -2.628 11.435 1.00 89.44 82 SER A O 1
ATOM 653 N N . LEU A 1 83 ? -5.517 -1.518 11.714 1.00 90.62 83 LEU A N 1
ATOM 654 C CA . LEU A 1 83 ? -5.738 -0.577 10.611 1.00 90.62 83 LEU A CA 1
ATOM 655 C C . LEU A 1 83 ? -5.860 -1.315 9.278 1.00 90.62 83 LEU A C 1
ATOM 657 O O . LEU A 1 83 ? -6.797 -1.064 8.521 1.00 90.62 83 LEU A O 1
ATOM 661 N N . LEU A 1 84 ? -4.946 -2.251 9.006 1.00 92.06 84 LEU A N 1
ATOM 662 C CA . LEU A 1 84 ? -4.997 -3.064 7.793 1.00 92.06 84 LEU A CA 1
ATOM 663 C C . LEU A 1 84 ? -6.313 -3.831 7.700 1.00 92.06 84 LEU A C 1
ATOM 665 O O . LEU A 1 84 ? -6.968 -3.769 6.669 1.00 92.06 84 LEU A O 1
ATOM 669 N N . HIS A 1 85 ? -6.761 -4.462 8.785 1.00 91.00 85 HIS A N 1
ATOM 670 C CA . HIS A 1 85 ? -8.027 -5.188 8.794 1.00 91.00 85 HIS A CA 1
ATOM 671 C C . HIS A 1 85 ? -9.235 -4.291 8.482 1.00 91.00 85 HIS A C 1
ATOM 673 O O . HIS A 1 85 ? -10.105 -4.690 7.711 1.00 91.00 85 HIS A O 1
ATOM 679 N N . VAL A 1 86 ? -9.273 -3.063 9.014 1.00 90.56 86 VAL A N 1
ATOM 680 C CA . VAL A 1 86 ? -10.326 -2.087 8.683 1.00 90.56 86 VAL A CA 1
ATOM 681 C C . VAL A 1 86 ? -10.326 -1.779 7.186 1.00 90.56 86 VAL A C 1
ATOM 683 O O . VAL A 1 86 ? -11.374 -1.834 6.545 1.00 90.56 86 VAL A O 1
ATOM 686 N N . VAL A 1 87 ? -9.159 -1.515 6.606 1.00 91.69 87 VAL A N 1
ATOM 687 C CA . VAL A 1 87 ? -9.032 -1.189 5.178 1.00 91.69 87 VAL A CA 1
ATOM 688 C C . VAL A 1 87 ? -9.410 -2.381 4.298 1.00 91.69 87 VAL A C 1
ATOM 690 O O . VAL A 1 87 ? -10.157 -2.216 3.333 1.00 91.69 87 VAL A O 1
ATOM 693 N N . GLU A 1 88 ? -8.956 -3.589 4.639 1.00 92.94 88 GLU A N 1
ATOM 694 C CA . GLU A 1 88 ? -9.309 -4.815 3.912 1.00 92.94 88 GLU A CA 1
ATOM 695 C C . GLU A 1 88 ? -10.813 -5.116 4.014 1.00 92.94 88 GLU A C 1
ATOM 697 O O . GLU A 1 88 ? -11.407 -5.568 3.040 1.00 92.94 88 GLU A O 1
ATOM 702 N N . SER A 1 89 ? -11.460 -4.806 5.145 1.00 89.75 89 SER A N 1
ATOM 703 C CA . SER A 1 89 ? -12.910 -4.991 5.317 1.00 89.75 89 SER A CA 1
ATOM 704 C C . SER A 1 89 ? -13.752 -4.046 4.452 1.00 89.75 89 SER A C 1
ATOM 706 O O . SER A 1 89 ? -14.804 -4.441 3.958 1.00 89.75 89 SER A O 1
ATOM 708 N N . GLU A 1 90 ? -13.277 -2.819 4.224 1.00 88.00 90 GLU A N 1
ATOM 709 C CA . GLU A 1 90 ? -13.965 -1.819 3.396 1.00 88.00 90 GLU A CA 1
ATOM 710 C C . GLU A 1 90 ? -13.732 -2.057 1.899 1.00 88.00 90 GLU A C 1
ATOM 712 O O . GLU A 1 90 ? -14.604 -1.802 1.073 1.00 88.00 90 GLU A O 1
ATOM 717 N N . THR A 1 91 ? -12.553 -2.563 1.540 1.00 88.75 91 THR A N 1
ATOM 718 C CA . THR A 1 91 ? -12.132 -2.701 0.137 1.00 88.75 91 THR A CA 1
ATOM 719 C C . THR A 1 91 ? -12.279 -4.119 -0.398 1.00 88.75 91 THR A C 1
ATOM 721 O O . THR A 1 91 ? -12.197 -4.327 -1.606 1.00 88.75 91 THR A O 1
ATOM 724 N N . SER A 1 92 ? -12.483 -5.104 0.484 1.00 89.44 92 SER A N 1
ATOM 725 C CA . SER A 1 92 ? -12.463 -6.538 0.167 1.00 89.44 92 SER A CA 1
ATOM 726 C C . SER A 1 92 ? -11.191 -6.983 -0.572 1.00 89.44 92 SER A C 1
ATOM 728 O O . SER A 1 92 ? -11.206 -7.957 -1.324 1.00 89.44 92 SER A O 1
ATOM 730 N N . ARG A 1 93 ? -10.081 -6.258 -0.382 1.00 89.44 93 ARG A N 1
ATOM 731 C CA . ARG A 1 93 ? -8.801 -6.471 -1.069 1.00 89.44 93 ARG A CA 1
ATOM 732 C C . ARG A 1 93 ? -7.639 -6.396 -0.079 1.00 89.44 93 ARG A C 1
ATOM 734 O O . ARG A 1 93 ? -7.768 -5.699 0.922 1.00 89.44 93 ARG A O 1
ATOM 741 N N . PRO A 1 94 ? -6.508 -7.080 -0.342 1.00 92.12 94 PRO A N 1
ATOM 742 C CA . PRO A 1 94 ? -5.325 -6.986 0.507 1.00 92.12 94 PRO A CA 1
ATOM 743 C C . PRO A 1 94 ? -4.799 -5.553 0.601 1.00 92.12 94 PRO A C 1
ATOM 745 O O . PRO A 1 94 ? -4.703 -4.856 -0.409 1.00 92.12 94 PRO A O 1
ATOM 748 N N . ALA A 1 95 ? -4.395 -5.148 1.801 1.00 93.94 95 ALA A N 1
ATOM 749 C CA . ALA A 1 95 ? -3.780 -3.854 2.057 1.00 93.94 95 ALA A CA 1
ATOM 750 C C . ALA A 1 95 ? -2.366 -4.023 2.627 1.00 93.94 95 ALA A C 1
ATOM 752 O O . ALA A 1 95 ? -1.981 -5.083 3.136 1.00 93.94 95 ALA A O 1
ATOM 753 N N . SER A 1 96 ? -1.574 -2.959 2.540 1.00 94.44 96 SER A N 1
ATOM 754 C CA . SER A 1 96 ? -0.225 -2.906 3.110 1.00 94.44 96 SER A CA 1
ATOM 755 C C . SER A 1 96 ? 0.047 -1.553 3.756 1.00 94.44 96 SER A C 1
ATOM 757 O O . SER A 1 96 ? -0.471 -0.541 3.296 1.00 94.44 96 SER A O 1
ATOM 759 N N . ILE A 1 97 ? 0.882 -1.520 4.796 1.00 94.62 97 ILE A N 1
ATOM 760 C CA . ILE A 1 97 ? 1.491 -0.282 5.288 1.00 94.62 97 ILE A CA 1
ATOM 761 C C . ILE A 1 97 ? 2.929 -0.226 4.795 1.00 94.62 97 ILE A C 1
ATOM 763 O O . ILE A 1 97 ? 3.720 -1.120 5.103 1.00 94.62 97 ILE A O 1
ATOM 767 N N . VAL A 1 98 ? 3.265 0.829 4.060 1.00 93.31 98 VAL A N 1
ATOM 768 C CA . VAL A 1 98 ? 4.626 1.111 3.598 1.00 93.31 98 VAL A CA 1
ATOM 769 C C . VAL A 1 98 ? 5.199 2.241 4.437 1.00 93.31 98 VAL A C 1
ATOM 771 O O . VAL A 1 98 ? 4.598 3.305 4.537 1.00 93.31 98 VAL A O 1
ATOM 774 N N . ARG A 1 99 ? 6.367 2.020 5.034 1.00 92.69 99 ARG A N 1
ATOM 775 C CA . ARG A 1 99 ? 7.125 3.031 5.770 1.00 92.69 99 ARG A CA 1
ATOM 776 C C . ARG A 1 99 ? 8.452 3.271 5.064 1.00 92.69 99 ARG A C 1
ATOM 778 O O . ARG A 1 99 ? 9.204 2.321 4.863 1.00 92.69 99 ARG A O 1
ATOM 785 N N . TYR A 1 100 ? 8.763 4.516 4.731 1.00 90.00 100 TYR A N 1
ATOM 786 C CA . TYR A 1 100 ? 10.074 4.888 4.199 1.00 90.00 100 TYR A CA 1
ATOM 787 C C . TYR A 1 100 ? 10.549 6.206 4.807 1.00 90.00 100 TYR A C 1
ATOM 789 O O . TYR A 1 100 ? 9.729 7.018 5.234 1.00 90.00 100 TYR A O 1
ATOM 797 N N . ASP A 1 101 ? 11.862 6.407 4.829 1.00 88.69 101 ASP A N 1
ATOM 798 C CA . ASP A 1 101 ? 12.471 7.670 5.238 1.00 88.69 101 ASP A CA 1
ATOM 799 C C . ASP A 1 101 ? 12.877 8.455 3.986 1.00 88.69 101 ASP A C 1
ATOM 801 O O . ASP A 1 101 ? 13.494 7.906 3.068 1.00 88.69 101 ASP A O 1
ATOM 805 N N . ASP A 1 102 ? 12.491 9.726 3.905 1.00 85.69 102 ASP A N 1
ATOM 806 C CA . ASP A 1 102 ? 12.863 10.587 2.787 1.00 85.69 102 ASP A CA 1
ATOM 807 C C . ASP A 1 102 ? 14.336 11.039 2.867 1.00 85.69 102 ASP A C 1
ATOM 809 O O . ASP A 1 102 ? 15.071 10.756 3.816 1.00 85.69 102 ASP A O 1
ATOM 813 N N . SER A 1 103 ? 14.790 11.791 1.862 1.00 81.44 103 SER A N 1
ATOM 814 C CA . SER A 1 103 ? 16.164 12.314 1.823 1.00 81.44 103 SER A CA 1
ATOM 815 C C . SER A 1 103 ? 16.484 13.324 2.932 1.00 81.44 103 SER A C 1
ATOM 817 O O . SER A 1 103 ? 17.653 13.651 3.139 1.00 81.44 103 SER A O 1
ATOM 819 N N . LYS A 1 104 ? 15.470 13.823 3.647 1.00 87.38 104 LYS A N 1
ATOM 820 C CA . LYS A 1 104 ? 15.598 14.716 4.802 1.00 87.38 104 LYS A CA 1
ATOM 821 C C . LYS A 1 104 ? 15.538 13.951 6.129 1.00 87.38 104 LYS A C 1
ATOM 823 O O . LYS A 1 104 ? 15.623 14.582 7.181 1.00 87.38 104 LYS A O 1
ATOM 828 N N . GLY A 1 105 ? 15.412 12.623 6.091 1.00 82.94 105 GLY A N 1
ATOM 829 C CA . GLY A 1 105 ? 15.270 11.771 7.269 1.00 82.94 105 GLY A CA 1
ATOM 830 C C . GLY A 1 105 ? 13.882 11.834 7.911 1.00 82.94 105 GLY A C 1
ATOM 831 O O . GLY A 1 105 ? 13.744 11.474 9.079 1.00 82.94 105 GLY A O 1
ATOM 832 N N . GLN A 1 106 ? 12.865 12.317 7.194 1.00 87.38 106 GLN A N 1
ATOM 833 C CA . GLN A 1 106 ? 11.476 12.278 7.641 1.00 87.38 106 GLN A CA 1
ATOM 834 C C . GLN A 1 106 ? 10.874 10.914 7.320 1.00 87.38 106 GLN A C 1
ATOM 836 O O . GLN A 1 106 ? 10.913 10.458 6.179 1.00 87.38 106 GLN A O 1
ATOM 841 N N . THR A 1 107 ? 10.307 10.265 8.334 1.00 89.31 107 THR A N 1
ATOM 842 C CA . THR A 1 107 ? 9.578 9.012 8.151 1.00 89.31 107 THR A CA 1
ATOM 843 C C . THR A 1 107 ? 8.178 9.301 7.625 1.00 89.31 107 THR A C 1
ATOM 845 O O . THR A 1 107 ? 7.393 9.973 8.290 1.00 89.31 107 THR A O 1
ATOM 848 N N . HIS A 1 108 ? 7.831 8.685 6.501 1.00 91.69 108 HIS A N 1
ATOM 849 C CA . HIS A 1 108 ? 6.483 8.679 5.952 1.00 91.69 108 HIS A CA 1
ATOM 850 C C . HIS A 1 108 ? 5.868 7.287 6.067 1.00 91.69 108 HIS A C 1
ATOM 852 O O . HIS A 1 108 ? 6.555 6.274 5.901 1.00 91.69 108 HIS A O 1
ATOM 858 N N . GLN A 1 109 ? 4.566 7.230 6.337 1.00 94.19 109 GLN A N 1
ATOM 859 C CA . GLN A 1 109 ? 3.799 5.987 6.368 1.00 94.19 109 GLN A CA 1
ATOM 860 C C . GLN A 1 109 ? 2.630 6.092 5.403 1.00 94.19 109 GLN A C 1
ATOM 862 O O . GLN A 1 109 ? 1.897 7.070 5.426 1.00 94.19 109 GLN A O 1
ATOM 867 N N . PHE A 1 110 ? 2.445 5.071 4.580 1.00 95.81 110 PHE A N 1
ATOM 868 C CA . PHE A 1 110 ? 1.375 4.992 3.601 1.00 95.81 110 PHE A CA 1
ATOM 869 C C . PHE A 1 110 ? 0.526 3.763 3.867 1.00 95.81 110 PHE A C 1
ATOM 871 O O . PHE A 1 110 ? 1.064 2.690 4.132 1.00 95.81 110 PHE A O 1
ATOM 878 N N . VAL A 1 111 ? -0.790 3.907 3.742 1.00 96.12 111 VAL A N 1
ATOM 879 C CA . VAL A 1 111 ? -1.704 2.779 3.568 1.00 96.12 111 VAL A CA 1
ATOM 880 C C . VAL A 1 111 ? -1.905 2.557 2.074 1.00 96.12 111 VAL A C 1
ATOM 882 O O . VAL A 1 111 ? -2.311 3.467 1.352 1.00 96.12 111 VAL A O 1
ATOM 885 N N . CYS A 1 112 ? -1.602 1.353 1.602 1.00 96.19 112 CYS A N 1
ATOM 886 C CA . CYS A 1 112 ? -1.471 1.040 0.184 1.00 96.19 112 CYS A CA 1
ATOM 887 C C . CYS A 1 112 ? -2.423 -0.079 -0.243 1.00 96.19 112 CYS A C 1
ATOM 889 O O . CYS A 1 112 ? -2.559 -1.086 0.456 1.00 96.19 112 CYS A O 1
ATOM 891 N N . CYS A 1 113 ? -3.021 0.082 -1.425 1.00 94.56 113 CYS A N 1
ATOM 892 C CA . CYS A 1 113 ? -3.770 -0.969 -2.131 1.00 94.56 113 CYS A CA 1
ATOM 893 C C . CYS A 1 113 ? -2.900 -1.771 -3.101 1.00 94.56 113 CYS A C 1
ATOM 895 O O . CYS A 1 113 ? -3.302 -2.838 -3.560 1.00 94.56 113 CYS A O 1
ATOM 897 N N . PHE A 1 114 ? -1.724 -1.237 -3.426 1.00 94.94 114 PHE A N 1
ATOM 898 C CA . PHE A 1 114 ? -0.755 -1.870 -4.298 1.00 94.94 114 PHE A CA 1
ATOM 899 C C . PHE A 1 114 ? 0.649 -1.683 -3.732 1.00 94.94 114 PHE A C 1
ATOM 901 O O . PHE A 1 114 ? 1.025 -0.565 -3.364 1.00 94.94 114 PHE A O 1
ATOM 908 N N . VAL A 1 115 ? 1.415 -2.770 -3.686 1.00 93.75 115 VAL A N 1
ATOM 909 C CA . VAL A 1 115 ? 2.833 -2.796 -3.328 1.00 93.75 115 VAL A CA 1
ATOM 910 C C . VAL A 1 115 ? 3.545 -3.841 -4.182 1.00 93.75 115 VAL A C 1
ATOM 912 O O . VAL A 1 115 ? 3.154 -5.004 -4.182 1.00 93.75 115 VAL A O 1
ATOM 915 N N . ASP A 1 116 ? 4.619 -3.449 -4.856 1.00 91.56 116 ASP A N 1
ATOM 916 C CA . ASP A 1 116 ? 5.513 -4.353 -5.575 1.00 91.56 116 ASP A CA 1
ATOM 917 C C . ASP A 1 116 ? 6.908 -4.353 -4.935 1.00 91.56 116 ASP A C 1
ATOM 919 O O . ASP A 1 116 ? 7.563 -3.312 -4.847 1.00 91.56 116 ASP A O 1
ATOM 923 N N . LEU A 1 117 ? 7.342 -5.538 -4.495 1.00 88.19 117 LEU A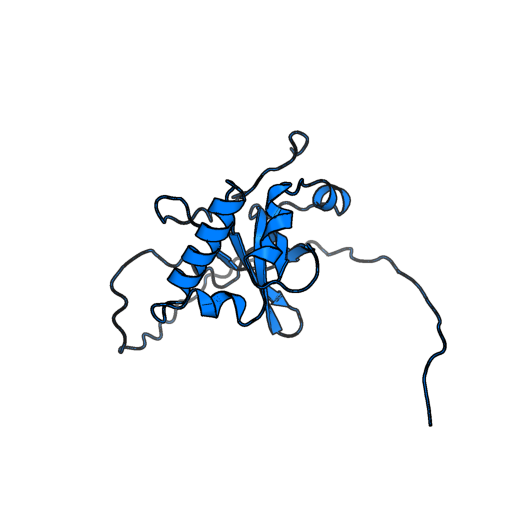 N 1
ATOM 924 C CA . LEU A 1 117 ? 8.628 -5.832 -3.856 1.00 88.19 117 LEU A CA 1
ATOM 925 C C . LEU A 1 117 ? 9.600 -6.577 -4.786 1.00 88.19 117 LEU A C 1
ATOM 927 O O . LEU A 1 117 ? 10.654 -7.038 -4.347 1.00 88.19 117 LEU A O 1
ATOM 931 N N . SER A 1 118 ? 9.255 -6.748 -6.062 1.00 84.31 118 SER A N 1
ATOM 932 C CA . SER A 1 118 ? 10.048 -7.495 -7.042 1.00 84.31 118 SER A CA 1
ATOM 933 C C . SER A 1 118 ? 11.330 -6.798 -7.477 1.00 84.31 118 SER A C 1
ATOM 935 O O . SER A 1 118 ? 12.196 -7.423 -8.088 1.00 84.31 118 SER A O 1
ATOM 937 N N . GLY A 1 119 ? 11.469 -5.503 -7.183 1.00 81.69 119 GLY A N 1
ATOM 938 C CA . GLY A 1 119 ? 12.561 -4.686 -7.710 1.00 81.69 119 GLY A CA 1
ATOM 939 C C . GLY A 1 119 ? 12.454 -4.439 -9.218 1.00 81.69 119 GLY A C 1
ATOM 940 O O . GLY A 1 119 ? 13.410 -3.949 -9.825 1.00 81.69 119 GLY A O 1
ATOM 941 N N . ARG A 1 120 ? 11.305 -4.754 -9.839 1.00 83.56 120 ARG A N 1
ATOM 942 C CA . ARG A 1 120 ? 11.018 -4.393 -11.227 1.00 83.56 120 ARG A CA 1
A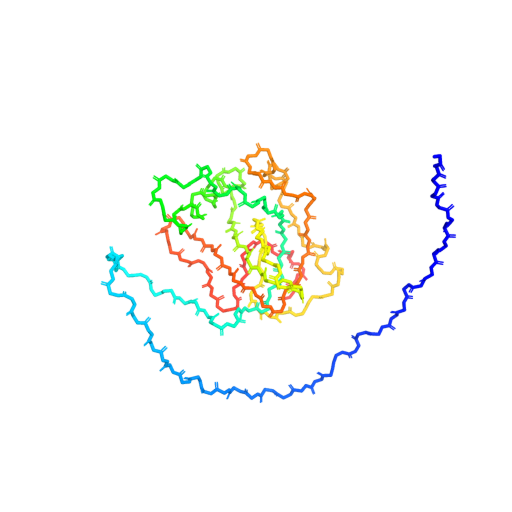TOM 943 C C . ARG A 1 120 ? 11.120 -2.881 -11.402 1.00 83.56 120 ARG A C 1
ATOM 945 O O . ARG A 1 120 ? 10.658 -2.092 -10.582 1.00 83.56 120 ARG A O 1
ATOM 952 N N . THR A 1 121 ? 11.708 -2.475 -12.522 1.00 82.81 121 THR A N 1
ATOM 953 C CA . THR A 1 121 ? 11.690 -1.074 -12.944 1.00 82.81 121 THR A CA 1
ATOM 954 C C . THR A 1 121 ? 10.379 -0.781 -13.659 1.00 82.81 121 THR A C 1
ATOM 956 O O . THR A 1 121 ? 10.003 -1.508 -14.577 1.00 82.81 121 THR A O 1
ATOM 959 N N . TYR A 1 122 ? 9.712 0.296 -13.257 1.00 82.69 122 TYR A N 1
ATOM 960 C CA . TYR A 1 122 ? 8.509 0.790 -13.914 1.00 82.69 122 TYR A CA 1
ATOM 961 C C . TYR A 1 122 ? 8.805 2.109 -14.620 1.00 82.69 122 TYR A C 1
ATOM 963 O O . TYR A 1 122 ? 9.444 3.004 -14.063 1.00 82.69 122 TYR A O 1
ATOM 971 N N . SER A 1 123 ? 8.297 2.261 -15.836 1.00 85.94 123 SER A N 1
ATOM 972 C CA . SER A 1 123 ? 8.149 3.575 -16.452 1.00 85.94 123 SER A CA 1
ATOM 973 C C . SER A 1 123 ? 7.003 4.355 -15.787 1.00 85.94 123 SER A C 1
ATOM 975 O O . SER A 1 123 ? 6.065 3.744 -15.274 1.00 85.94 123 SER A O 1
ATOM 977 N N . PRO A 1 124 ? 6.999 5.700 -15.837 1.00 84.69 124 PRO A N 1
ATOM 978 C CA . PRO A 1 124 ? 5.901 6.494 -15.276 1.00 84.69 124 PRO A CA 1
ATOM 979 C C . PRO A 1 124 ? 4.524 6.087 -15.818 1.00 84.69 124 PRO A C 1
ATOM 981 O O . PRO A 1 124 ? 3.577 5.934 -15.060 1.00 84.69 124 PRO A O 1
ATOM 984 N N . LYS A 1 125 ? 4.445 5.795 -17.125 1.00 87.56 125 LYS A N 1
ATOM 985 C CA . LYS A 1 125 ? 3.212 5.325 -17.773 1.00 87.56 125 LYS A CA 1
ATOM 986 C C . LYS A 1 125 ? 2.726 3.988 -17.220 1.00 87.56 125 LYS A C 1
ATOM 988 O O . LYS A 1 125 ? 1.523 3.777 -17.141 1.00 87.56 125 LYS A O 1
ATOM 993 N N . GLU A 1 126 ? 3.644 3.085 -16.883 1.00 88.06 126 GLU A N 1
ATOM 994 C CA . GLU A 1 126 ? 3.289 1.809 -16.268 1.00 88.06 126 GLU A CA 1
ATOM 995 C C . GLU A 1 126 ? 2.753 2.022 -14.851 1.00 88.06 126 GLU A C 1
ATOM 997 O O . GLU A 1 126 ? 1.708 1.472 -14.529 1.00 88.06 126 GLU A O 1
ATOM 1002 N N . ILE A 1 127 ? 3.406 2.860 -14.037 1.00 87.31 127 ILE A N 1
ATOM 1003 C CA . ILE A 1 127 ? 2.937 3.181 -12.678 1.00 87.31 127 ILE A CA 1
ATOM 1004 C C . ILE A 1 127 ? 1.534 3.804 -12.716 1.00 87.31 127 ILE A C 1
ATOM 1006 O O . ILE A 1 127 ? 0.653 3.405 -11.955 1.00 87.31 127 ILE A O 1
ATOM 1010 N N . ASP A 1 128 ? 1.305 4.749 -13.628 1.00 88.06 128 ASP A N 1
ATOM 1011 C CA . ASP A 1 128 ? 0.013 5.424 -13.786 1.00 88.06 128 ASP A CA 1
ATOM 1012 C C . ASP A 1 128 ? -1.098 4.482 -14.273 1.00 88.06 128 ASP A C 1
ATOM 1014 O O . ASP A 1 128 ? -2.270 4.692 -13.956 1.00 88.06 128 ASP A O 1
ATOM 1018 N N . ALA A 1 129 ? -0.738 3.434 -15.019 1.00 89.56 129 ALA A N 1
ATOM 1019 C CA . ALA A 1 129 ? -1.673 2.443 -15.542 1.00 89.56 129 ALA A CA 1
ATOM 1020 C C . ALA A 1 129 ? -2.091 1.378 -14.515 1.00 89.56 129 ALA A C 1
ATOM 1022 O O . ALA A 1 129 ? -3.024 0.619 -14.788 1.00 89.56 129 ALA A O 1
ATOM 1023 N N . ILE A 1 130 ? -1.431 1.296 -13.353 1.00 89.56 130 ILE A N 1
ATOM 1024 C CA . ILE A 1 130 ? -1.825 0.356 -12.298 1.00 89.56 130 ILE A CA 1
ATOM 1025 C C . ILE A 1 130 ? -3.198 0.787 -11.745 1.00 89.56 130 ILE A C 1
ATOM 1027 O O . ILE A 1 130 ? -3.347 1.922 -11.269 1.00 89.56 130 ILE A O 1
ATOM 1031 N N . PRO A 1 131 ? -4.217 -0.091 -11.813 1.00 90.69 131 PRO A N 1
ATOM 1032 C CA . PRO A 1 131 ? -5.566 0.240 -11.402 1.00 90.69 131 PRO A CA 1
ATOM 1033 C C . PRO A 1 131 ? -5.639 0.403 -9.890 1.00 90.69 131 PRO A C 1
ATOM 1035 O O . PRO A 1 131 ? -5.056 -0.359 -9.120 1.00 90.69 131 PRO A O 1
ATOM 1038 N N . VAL A 1 132 ? -6.429 1.385 -9.473 1.00 92.75 132 VAL A N 1
ATOM 1039 C CA . VAL A 1 132 ? -6.782 1.591 -8.072 1.00 92.75 132 VAL A CA 1
ATOM 1040 C C . VAL A 1 132 ? -8.212 1.087 -7.898 1.00 92.75 132 VAL A C 1
ATOM 1042 O O . VAL A 1 132 ? -9.081 1.521 -8.660 1.00 92.75 132 VAL A O 1
ATOM 1045 N N . PRO A 1 133 ? -8.482 0.191 -6.934 1.00 90.88 133 PRO A N 1
ATOM 1046 C CA . PRO A 1 133 ? -9.842 -0.267 -6.668 1.00 90.88 133 PRO A CA 1
ATOM 1047 C C . PRO A 1 133 ? -10.759 0.919 -6.351 1.00 90.88 133 PRO A C 1
ATOM 1049 O O . PRO A 1 133 ? -10.370 1.809 -5.589 1.00 90.88 133 PRO A O 1
ATOM 1052 N N . SER A 1 134 ? -11.981 0.933 -6.887 1.00 92.75 134 SER A N 1
ATOM 1053 C CA . SER A 1 134 ? -12.957 2.009 -6.645 1.00 92.75 134 SER A CA 1
ATOM 1054 C C . SER A 1 134 ? -13.233 2.224 -5.158 1.00 92.75 134 SER A C 1
ATOM 1056 O O . SER A 1 134 ? -13.396 3.352 -4.695 1.00 92.75 134 SER A O 1
ATOM 1058 N N . GLU A 1 135 ? -13.235 1.139 -4.396 1.00 93.06 135 GLU A N 1
ATOM 1059 C CA . GLU A 1 135 ? -13.499 1.104 -2.963 1.00 93.06 135 GLU A CA 1
ATOM 1060 C C . GLU A 1 135 ? -12.365 1.772 -2.178 1.00 93.06 135 GLU A C 1
ATOM 1062 O O . GLU A 1 135 ? -12.596 2.365 -1.124 1.00 93.06 135 GLU A O 1
ATOM 1067 N N . PHE A 1 136 ? -11.137 1.742 -2.709 1.00 94.50 136 PHE A N 1
ATOM 1068 C CA . PHE A 1 136 ? -9.968 2.303 -2.040 1.00 94.50 136 PHE A CA 1
ATOM 1069 C C . PHE A 1 136 ? -10.033 3.832 -1.928 1.00 94.50 136 PHE A C 1
ATOM 1071 O O . PHE A 1 136 ? -9.545 4.399 -0.953 1.00 94.50 136 PHE A O 1
ATOM 1078 N N . PHE A 1 137 ? -10.737 4.508 -2.842 1.00 93.62 137 PHE A N 1
ATOM 1079 C CA . PHE A 1 137 ? -11.018 5.946 -2.729 1.00 93.62 137 PHE A CA 1
ATOM 1080 C C . PHE A 1 137 ? -11.906 6.296 -1.518 1.00 93.62 137 PHE A C 1
ATOM 1082 O O . PHE A 1 137 ? -12.040 7.465 -1.157 1.00 93.62 137 PHE A O 1
ATOM 1089 N N . GLY A 1 138 ? -12.518 5.299 -0.868 1.00 92.50 138 GLY A N 1
ATOM 1090 C CA . GLY A 1 138 ? -13.252 5.456 0.386 1.00 92.50 138 GLY A CA 1
ATOM 1091 C C . GLY A 1 138 ? -12.372 5.507 1.640 1.00 92.50 138 GLY A C 1
ATOM 1092 O O . GLY A 1 138 ? -12.851 5.972 2.674 1.00 92.50 138 GLY A O 1
ATOM 1093 N N . VAL A 1 139 ? -11.102 5.084 1.569 1.00 92.19 139 VAL A N 1
ATOM 1094 C CA . VAL A 1 139 ? -10.206 4.948 2.737 1.00 92.19 139 VAL A CA 1
ATOM 1095 C C . VAL A 1 139 ? -10.060 6.238 3.560 1.00 92.19 139 VAL A C 1
ATOM 1097 O O . VAL A 1 139 ? -10.204 6.149 4.784 1.00 92.19 139 VAL A O 1
ATOM 1100 N N . PRO A 1 140 ? -9.897 7.436 2.960 1.00 93.50 140 PRO A N 1
ATOM 1101 C CA . PRO A 1 140 ? -9.806 8.690 3.719 1.00 93.50 140 PRO A CA 1
ATOM 1102 C C . PRO A 1 140 ? -11.030 9.014 4.596 1.00 93.50 140 PRO A C 1
ATOM 1104 O O . PRO A 1 140 ? -10.954 9.852 5.488 1.00 93.50 140 PRO A O 1
ATOM 1107 N N . LYS A 1 141 ? -12.184 8.363 4.374 1.00 90.88 141 LYS A N 1
ATOM 1108 C CA . LYS A 1 141 ? -13.381 8.534 5.222 1.00 90.88 141 LYS A CA 1
ATOM 1109 C C . LYS A 1 141 ? -13.300 7.756 6.539 1.00 90.88 141 LYS A C 1
ATOM 1111 O O . LYS A 1 141 ? -14.120 7.981 7.427 1.00 90.88 141 LYS A O 1
ATOM 1116 N N . ARG A 1 142 ? -12.378 6.796 6.644 1.00 87.88 142 ARG A N 1
ATOM 1117 C CA . ARG A 1 142 ? -12.247 5.858 7.773 1.00 87.88 142 ARG A CA 1
ATOM 1118 C C . ARG A 1 142 ? -10.903 5.961 8.475 1.00 87.88 142 ARG A C 1
ATOM 1120 O O . ARG A 1 142 ? -10.834 5.747 9.681 1.00 87.88 142 ARG A O 1
ATOM 1127 N N . VAL A 1 143 ? -9.858 6.267 7.718 1.00 90.12 143 VAL A N 1
ATOM 1128 C CA . VAL A 1 143 ? -8.482 6.365 8.192 1.00 90.12 143 VAL A CA 1
ATOM 1129 C C . VAL A 1 143 ? -8.022 7.805 8.023 1.00 90.12 143 VAL A C 1
ATOM 1131 O O . VAL A 1 143 ? -8.283 8.418 6.990 1.00 90.12 143 VAL A O 1
ATOM 1134 N N . LYS A 1 144 ? -7.334 8.346 9.032 1.00 91.38 144 LYS A N 1
ATOM 1135 C CA . LYS A 1 144 ? -6.741 9.682 8.947 1.00 91.38 144 LYS A CA 1
ATOM 1136 C C . LYS A 1 144 ? -5.575 9.673 7.963 1.00 91.38 144 LYS A C 1
ATOM 1138 O O . LYS A 1 144 ? -4.539 9.060 8.226 1.00 91.38 144 LYS A O 1
ATOM 1143 N N . THR A 1 145 ? -5.757 10.338 6.833 1.00 93.81 145 THR A N 1
ATOM 1144 C CA . THR A 1 145 ? -4.781 10.387 5.744 1.00 93.81 145 THR A CA 1
ATOM 1145 C C . THR A 1 145 ? -4.450 11.820 5.363 1.00 93.81 145 THR A C 1
ATOM 1147 O O . THR A 1 145 ? -5.310 12.696 5.422 1.00 93.81 145 THR A O 1
ATOM 1150 N N . ARG A 1 146 ? -3.229 12.042 4.885 1.00 92.44 146 ARG A N 1
ATOM 1151 C CA . ARG A 1 146 ? -2.756 13.312 4.340 1.00 92.44 146 ARG A CA 1
ATOM 1152 C C . ARG A 1 146 ? -2.886 13.320 2.821 1.00 92.44 146 ARG A C 1
ATOM 1154 O O . ARG A 1 146 ? -2.519 12.355 2.158 1.00 92.44 146 ARG A O 1
ATOM 1161 N N . GLY A 1 147 ? -3.346 14.449 2.287 1.00 90.25 147 GLY A N 1
ATOM 1162 C CA . GLY A 1 147 ? -3.286 14.738 0.856 1.00 90.25 147 GLY A CA 1
ATOM 1163 C C . GLY A 1 147 ? -4.154 13.831 -0.020 1.00 90.25 147 GLY A C 1
ATOM 1164 O O . GLY A 1 147 ? -5.23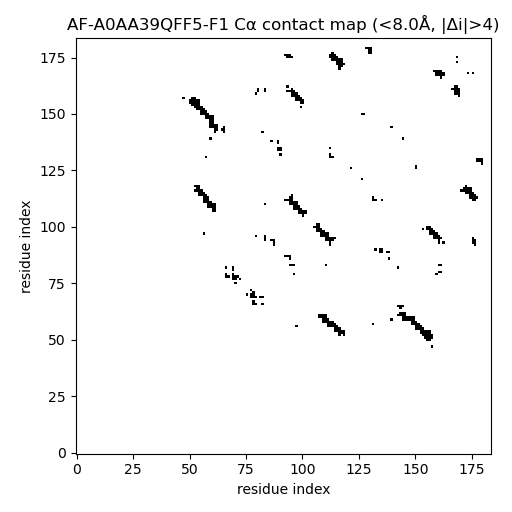9 13.400 0.372 1.00 90.25 147 GLY A O 1
ATOM 1165 N N . GLU A 1 148 ? -3.681 13.612 -1.244 1.00 93.81 148 GLU A N 1
ATOM 1166 C CA . GLU A 1 148 ? -4.350 12.812 -2.270 1.00 93.81 148 GLU A CA 1
ATOM 1167 C C . GLU A 1 148 ? -3.713 11.421 -2.402 1.00 93.81 148 GLU A C 1
ATOM 1169 O O . GLU A 1 148 ? -2.767 11.075 -1.699 1.00 93.81 148 GLU A O 1
ATOM 1174 N N . LEU A 1 149 ? -4.258 10.592 -3.294 1.00 94.88 149 LEU A N 1
ATOM 1175 C CA . LEU A 1 149 ? -3.693 9.279 -3.584 1.00 94.88 149 LEU A CA 1
ATOM 1176 C C . LEU A 1 149 ? -2.367 9.442 -4.329 1.00 94.88 149 LEU A C 1
ATOM 1178 O O . LEU A 1 149 ? -2.320 10.059 -5.395 1.00 94.88 149 LEU A O 1
ATOM 1182 N N . GLU A 1 150 ? -1.316 8.804 -3.832 1.00 95.50 150 GLU A N 1
ATOM 1183 C CA . GLU A 1 150 ? 0.015 8.901 -4.412 1.00 95.50 150 GLU A CA 1
ATOM 1184 C C . GLU A 1 150 ? 0.474 7.579 -5.018 1.00 95.50 150 GLU A C 1
ATOM 1186 O O . GLU A 1 150 ? 0.123 6.492 -4.555 1.00 95.50 150 GLU A O 1
ATOM 1191 N N . ARG A 1 151 ? 1.303 7.689 -6.058 1.00 94.50 151 ARG A N 1
ATOM 1192 C CA . ARG A 1 151 ? 2.031 6.577 -6.670 1.00 94.50 151 ARG A CA 1
ATOM 1193 C C . ARG A 1 151 ? 3.515 6.874 -6.531 1.00 94.50 151 ARG A C 1
ATOM 1195 O O . ARG A 1 151 ? 3.988 7.882 -7.056 1.00 94.50 151 ARG A O 1
ATOM 1202 N N . LYS A 1 152 ? 4.243 6.043 -5.791 1.00 91.12 152 LYS A N 1
ATOM 1203 C CA . LYS A 1 152 ? 5.626 6.324 -5.397 1.00 91.12 152 LYS A CA 1
ATOM 1204 C C . LYS A 1 152 ? 6.535 5.130 -5.621 1.00 91.12 152 LYS A C 1
ATOM 1206 O O . LYS A 1 152 ? 6.121 3.976 -5.550 1.00 91.12 152 LYS A O 1
ATOM 1211 N N . PHE A 1 153 ? 7.802 5.452 -5.850 1.00 89.94 153 PHE A N 1
ATOM 1212 C CA . PHE A 1 153 ? 8.915 4.522 -5.758 1.00 89.94 153 PHE A CA 1
ATOM 1213 C C . PHE A 1 153 ? 9.799 4.946 -4.587 1.00 89.94 153 PHE A C 1
ATOM 1215 O O . PHE A 1 153 ? 10.173 6.116 -4.493 1.00 89.94 153 PHE A O 1
ATOM 1222 N N . SER A 1 154 ? 10.151 3.999 -3.723 1.00 88.12 154 SER A N 1
ATOM 1223 C CA . SER A 1 154 ? 11.193 4.181 -2.717 1.00 88.12 154 SER A CA 1
ATOM 1224 C C . SER A 1 154 ? 12.310 3.168 -2.956 1.00 88.12 154 SER A C 1
ATOM 1226 O O . SER A 1 154 ? 12.005 1.987 -3.096 1.00 88.12 154 SER A O 1
ATOM 1228 N N . PRO A 1 155 ? 13.595 3.572 -2.961 1.00 85.06 155 PRO A N 1
ATOM 1229 C CA . PRO A 1 155 ? 14.713 2.632 -3.049 1.00 85.06 155 PRO A CA 1
ATOM 1230 C C . PRO A 1 155 ? 14.871 1.778 -1.781 1.00 85.06 155 PRO A C 1
ATOM 1232 O O . PRO A 1 155 ? 15.537 0.746 -1.825 1.00 85.06 155 PRO A O 1
ATOM 1235 N N . SER A 1 156 ? 14.287 2.208 -0.659 1.00 86.31 156 SER A N 1
ATOM 1236 C CA . SER A 1 156 ? 14.300 1.482 0.607 1.00 86.31 156 SER A CA 1
ATOM 1237 C C . SER A 1 156 ? 13.033 1.793 1.397 1.00 86.31 156 SER A C 1
ATOM 1239 O O . SER A 1 156 ? 12.794 2.930 1.808 1.00 86.31 156 SER A O 1
ATOM 1241 N N . ALA A 1 157 ? 12.191 0.784 1.590 1.00 88.12 157 ALA A N 1
ATOM 1242 C CA . ALA A 1 157 ? 11.023 0.871 2.453 1.00 88.12 157 ALA A CA 1
ATOM 1243 C C . ALA A 1 157 ? 10.833 -0.408 3.274 1.00 88.12 157 ALA A C 1
ATOM 1245 O O . ALA A 1 157 ? 11.242 -1.501 2.874 1.00 88.12 157 ALA A O 1
ATOM 1246 N N . MET A 1 158 ? 10.175 -0.259 4.420 1.00 89.69 158 MET A N 1
ATOM 1247 C CA . MET A 1 158 ? 9.609 -1.352 5.198 1.00 89.69 158 MET A CA 1
ATOM 1248 C C . MET A 1 158 ? 8.151 -1.544 4.798 1.00 89.69 158 MET A C 1
ATOM 1250 O O . MET A 1 158 ? 7.401 -0.573 4.697 1.00 89.69 158 MET A O 1
ATOM 1254 N N . VAL A 1 159 ? 7.731 -2.793 4.621 1.00 90.81 159 VAL A N 1
ATOM 1255 C CA . VAL A 1 159 ? 6.351 -3.126 4.259 1.00 90.81 159 VAL A CA 1
ATOM 1256 C C . VAL A 1 159 ? 5.765 -4.070 5.292 1.00 90.81 159 VAL A C 1
ATOM 1258 O O . VAL A 1 159 ? 6.393 -5.048 5.686 1.00 90.81 159 VAL A O 1
ATOM 1261 N N . ASN A 1 160 ? 4.545 -3.770 5.723 1.00 91.38 160 ASN A N 1
ATOM 1262 C CA . ASN A 1 160 ? 3.735 -4.621 6.579 1.00 91.38 160 ASN A CA 1
ATOM 1263 C C . ASN A 1 160 ? 2.455 -4.999 5.833 1.00 91.38 160 ASN A C 1
ATOM 1265 O O . ASN A 1 160 ? 1.666 -4.123 5.491 1.00 91.38 160 ASN A O 1
ATOM 1269 N N . SER A 1 161 ? 2.216 -6.290 5.623 1.00 89.94 161 SER A N 1
ATOM 1270 C CA . SER A 1 161 ? 0.943 -6.808 5.111 1.00 89.94 161 SER A CA 1
ATOM 1271 C C . SER A 1 161 ? 0.679 -8.172 5.728 1.00 89.94 161 SER A C 1
ATOM 1273 O O . SER A 1 161 ? 1.605 -8.976 5.829 1.00 89.94 161 SER A O 1
ATOM 1275 N N . TYR A 1 162 ? -0.560 -8.436 6.143 1.00 88.75 162 TYR A N 1
ATOM 1276 C CA . TYR A 1 162 ? -0.907 -9.629 6.916 1.00 88.75 162 TYR A CA 1
ATOM 1277 C C . TYR A 1 162 ? -2.139 -10.333 6.357 1.00 88.75 162 TYR A C 1
ATOM 1279 O O . TYR A 1 162 ? -3.187 -9.714 6.223 1.00 88.75 162 TYR A O 1
ATOM 1287 N N . GLY A 1 163 ? -2.017 -11.631 6.082 1.00 85.19 163 GLY A N 1
ATOM 1288 C CA . GLY A 1 163 ? -3.117 -12.524 5.736 1.00 85.19 163 GLY A CA 1
ATOM 1289 C C . GLY A 1 163 ? -4.196 -12.591 6.815 1.00 85.19 163 GLY A C 1
ATOM 1290 O O . GLY A 1 163 ? -3.975 -12.231 7.971 1.00 85.19 163 GLY A O 1
ATOM 1291 N N . ALA A 1 164 ? -5.360 -13.133 6.450 1.00 81.00 164 ALA A N 1
ATOM 1292 C CA . ALA A 1 164 ? -6.445 -13.401 7.398 1.00 81.00 164 ALA A CA 1
ATOM 1293 C C . ALA A 1 164 ? -6.040 -14.398 8.506 1.00 81.00 164 ALA A C 1
ATOM 1295 O O . ALA A 1 164 ? -6.641 -14.418 9.575 1.00 81.00 164 ALA A O 1
ATOM 1296 N N . ASP A 1 165 ? -5.001 -15.203 8.266 1.00 84.00 165 ASP A N 1
ATOM 1297 C CA . ASP A 1 165 ? -4.380 -16.102 9.242 1.00 84.00 165 ASP A CA 1
ATOM 1298 C C . ASP A 1 165 ? -3.354 -15.401 10.157 1.00 84.00 165 ASP A C 1
ATOM 1300 O O . ASP A 1 165 ? -2.719 -16.045 10.991 1.00 84.00 165 ASP A O 1
ATOM 1304 N N . GLY A 1 166 ? -3.170 -14.086 9.998 1.00 79.06 166 GLY A N 1
ATOM 1305 C CA . GLY A 1 166 ? -2.221 -13.268 10.749 1.00 79.06 166 GLY A CA 1
ATOM 1306 C C . GLY A 1 166 ? -0.769 -13.371 10.274 1.00 79.06 166 GLY A C 1
ATOM 1307 O O . GLY A 1 166 ? 0.092 -12.686 10.838 1.00 79.06 166 GLY A O 1
ATOM 1308 N N . LYS A 1 167 ? -0.473 -14.181 9.248 1.00 84.69 167 LYS A N 1
ATOM 1309 C CA . LYS A 1 167 ? 0.884 -14.331 8.704 1.00 84.69 167 LYS A CA 1
ATOM 1310 C C . LYS A 1 167 ? 1.223 -13.205 7.743 1.00 84.69 167 LYS A C 1
ATOM 1312 O O . LYS A 1 167 ? 0.348 -12.643 7.094 1.00 84.69 167 LYS A O 1
ATOM 1317 N N . THR A 1 168 ? 2.506 -12.872 7.639 1.00 86.06 168 THR A N 1
ATOM 1318 C CA . THR A 1 168 ? 2.955 -11.847 6.691 1.00 86.06 168 THR A CA 1
ATOM 1319 C C . THR A 1 168 ? 2.745 -12.297 5.240 1.00 86.06 168 THR A C 1
ATOM 1321 O O . THR A 1 168 ? 2.999 -13.455 4.913 1.00 86.06 168 THR A O 1
ATOM 1324 N N . ARG A 1 169 ? 2.296 -11.381 4.371 1.00 83.50 169 ARG A N 1
ATOM 1325 C CA . ARG A 1 169 ? 2.274 -11.565 2.902 1.00 83.50 169 ARG A CA 1
ATOM 1326 C C . ARG A 1 169 ? 3.565 -11.090 2.228 1.00 83.50 169 ARG A C 1
ATOM 1328 O O . ARG A 1 169 ? 3.711 -11.210 1.017 1.00 83.50 169 ARG A O 1
ATOM 1335 N N . VAL A 1 170 ? 4.460 -10.486 3.005 1.00 83.81 170 VAL A N 1
ATOM 1336 C CA . VAL A 1 170 ? 5.696 -9.875 2.520 1.00 83.81 170 VAL A CA 1
ATOM 1337 C C . VAL A 1 170 ? 6.733 -10.972 2.314 1.00 83.81 170 VAL A C 1
ATOM 1339 O O . VAL A 1 170 ? 7.242 -11.530 3.284 1.00 83.81 170 VAL A O 1
ATOM 1342 N N . ASP A 1 171 ? 7.038 -11.245 1.051 1.00 79.25 171 ASP A N 1
ATOM 1343 C CA . ASP A 1 171 ? 8.151 -12.084 0.612 1.00 79.25 171 ASP A CA 1
ATOM 1344 C C . ASP A 1 171 ? 8.955 -11.338 -0.465 1.00 79.25 171 ASP A C 1
ATOM 1346 O O . ASP A 1 171 ? 8.444 -10.425 -1.126 1.00 79.25 171 ASP A O 1
ATOM 1350 N N . ALA A 1 172 ? 10.224 -11.697 -0.639 1.00 63.38 172 ALA A N 1
ATOM 1351 C CA . ALA A 1 172 ? 11.050 -11.146 -1.704 1.00 63.38 172 ALA A CA 1
ATOM 1352 C C . ALA A 1 172 ? 10.446 -11.526 -3.064 1.00 63.38 172 ALA A C 1
ATOM 1354 O O . ALA A 1 172 ? 10.176 -12.697 -3.322 1.00 63.38 172 ALA A O 1
ATOM 1355 N N . GLY A 1 173 ? 10.226 -10.547 -3.946 1.00 69.19 173 GLY A N 1
ATOM 1356 C CA . GLY A 1 173 ? 9.545 -10.809 -5.218 1.00 69.19 173 GLY A CA 1
ATOM 1357 C C . GLY A 1 173 ? 8.023 -10.666 -5.182 1.00 69.19 173 GLY A C 1
ATOM 1358 O O . GLY A 1 173 ? 7.398 -10.774 -6.234 1.00 69.19 173 GLY A O 1
ATOM 1359 N N . ALA A 1 174 ? 7.414 -10.438 -4.014 1.00 81.75 174 ALA A N 1
ATOM 1360 C CA . ALA A 1 174 ? 5.961 -10.397 -3.902 1.00 81.75 174 ALA A CA 1
ATOM 1361 C C . ALA A 1 174 ? 5.353 -9.127 -4.516 1.00 81.75 174 ALA A C 1
ATOM 1363 O O . ALA A 1 174 ? 5.858 -8.016 -4.346 1.00 81.75 174 ALA A O 1
ATOM 1364 N N . VAL A 1 175 ? 4.200 -9.307 -5.158 1.00 84.69 175 VAL A N 1
ATOM 1365 C CA . VAL A 1 175 ? 3.297 -8.229 -5.566 1.00 84.69 175 VAL A CA 1
ATOM 1366 C C . VAL A 1 175 ? 2.011 -8.381 -4.765 1.00 84.69 175 VAL A C 1
ATOM 1368 O O . VAL A 1 175 ? 1.368 -9.430 -4.793 1.00 84.69 175 VAL A O 1
ATOM 1371 N N . ILE A 1 176 ? 1.648 -7.342 -4.021 1.00 85.44 176 ILE A N 1
ATOM 1372 C CA . ILE A 1 176 ? 0.451 -7.285 -3.187 1.00 85.44 176 ILE A CA 1
ATOM 1373 C C . ILE A 1 176 ? -0.499 -6.278 -3.825 1.00 85.44 176 ILE A C 1
ATOM 1375 O O . ILE A 1 176 ? -0.227 -5.081 -3.816 1.00 85.44 176 ILE A O 1
ATOM 1379 N N . GLY A 1 177 ? -1.605 -6.768 -4.381 1.00 83.19 177 GLY A N 1
ATOM 1380 C CA . GLY A 1 177 ? -2.554 -5.976 -5.163 1.00 83.19 177 GLY A CA 1
ATOM 1381 C C . GLY A 1 177 ? -2.729 -6.544 -6.571 1.00 83.19 177 GLY A C 1
ATOM 1382 O O . GLY A 1 177 ? -2.238 -7.629 -6.879 1.00 83.19 177 GLY A O 1
ATOM 1383 N N . GLU A 1 178 ? -3.454 -5.824 -7.425 1.00 82.38 178 GLU A N 1
ATOM 1384 C CA . GLU A 1 178 ? -3.701 -6.239 -8.809 1.00 82.38 178 GLU A CA 1
ATOM 1385 C C . GLU A 1 178 ? -2.772 -5.503 -9.777 1.00 82.38 178 GLU A C 1
ATOM 1387 O O . GLU A 1 178 ? -2.694 -4.275 -9.770 1.00 82.38 178 GLU A O 1
ATOM 1392 N N . LEU A 1 179 ? -2.105 -6.263 -10.646 1.00 78.38 179 LEU A N 1
ATOM 1393 C CA . LEU A 1 179 ? -1.458 -5.734 -11.842 1.00 78.38 179 LEU A CA 1
ATOM 1394 C C . LEU A 1 179 ? -2.424 -5.815 -13.032 1.00 78.38 179 LEU A C 1
ATOM 1396 O O . LEU A 1 179 ? -3.232 -6.746 -13.104 1.00 78.38 179 LEU A O 1
ATOM 1400 N N . PRO A 1 180 ? -2.340 -4.891 -14.004 1.00 71.56 180 PRO A N 1
ATOM 1401 C CA . PRO A 1 180 ? -3.073 -5.042 -15.253 1.00 71.56 180 PRO A CA 1
ATOM 1402 C C . PRO A 1 180 ? -2.657 -6.331 -15.969 1.00 71.56 180 PRO A C 1
ATOM 1404 O O . PRO A 1 180 ? -1.476 -6.662 -16.020 1.00 71.56 180 PRO A O 1
ATOM 1407 N N . ALA A 1 181 ? -3.609 -7.013 -16.610 1.00 63.81 181 ALA A N 1
ATOM 1408 C CA . ALA A 1 181 ? -3.359 -8.258 -17.350 1.00 63.81 181 ALA A CA 1
ATOM 1409 C C . ALA A 1 181 ? -2.327 -8.122 -18.492 1.00 63.81 181 ALA A C 1
ATOM 1411 O O . ALA A 1 181 ? -1.842 -9.120 -19.015 1.00 63.81 181 ALA A O 1
ATOM 1412 N N . SER A 1 182 ? -2.009 -6.890 -18.897 1.00 62.75 182 SER A N 1
ATOM 1413 C CA . SER A 1 182 ? -1.011 -6.568 -19.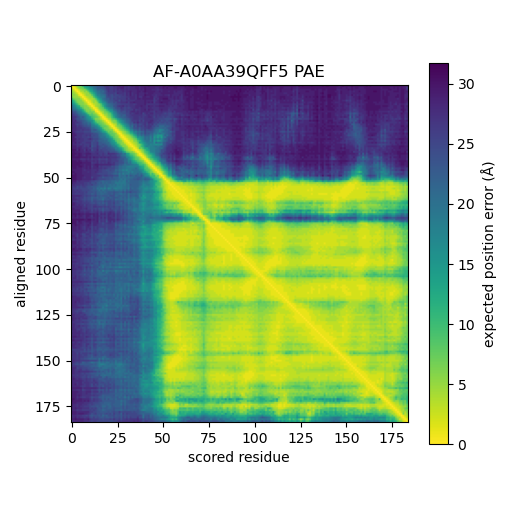917 1.00 62.75 182 SER A CA 1
ATOM 1414 C C . SER A 1 182 ? 0.412 -6.404 -19.373 1.00 62.75 182 SER A C 1
ATOM 1416 O O . SER A 1 182 ? 1.304 -6.053 -20.144 1.00 62.75 182 SER A O 1
ATOM 1418 N N . PHE A 1 183 ? 0.631 -6.576 -18.068 1.00 60.28 183 PHE A N 1
ATOM 1419 C CA . PHE A 1 183 ? 1.963 -6.492 -17.478 1.00 60.28 183 PHE A CA 1
ATOM 1420 C C . PHE A 1 183 ? 2.652 -7.859 -17.591 1.00 60.28 183 PHE A C 1
ATOM 1422 O O . PHE A 1 183 ? 2.081 -8.842 -17.119 1.00 60.28 183 PHE A O 1
ATOM 1429 N N . PRO A 1 184 ? 3.833 -7.937 -18.237 1.00 52.72 184 PRO A N 1
ATOM 1430 C CA . PRO A 1 184 ? 4.626 -9.162 -18.289 1.00 52.72 184 PRO A CA 1
ATOM 1431 C C . PRO A 1 184 ? 5.199 -9.524 -16.919 1.00 52.72 184 PRO A C 1
ATOM 1433 O O . PRO A 1 184 ? 5.420 -8.582 -16.115 1.00 52.72 184 PRO A O 1
#

pLDDT: mean 71.42, std 25.33, range [25.64, 96.88]

Radius of gyration: 19.43 Å; Cα contacts (8 Å, |Δi|>4): 250; chains: 1; bounding box: 43×63×51 Å

Mean predicted aligned error: 13.83 Å

Nearest PDB structures (foldseek):
  1hwi-assembly1_A  TM=3.489E-01  e=3.217E+00  Homo sapiens
  1hw8-assembly1_A  TM=3.522E-01  e=3.849E+00  Homo sapiens
  1hwk-assembly1_D  TM=3.401E-01  e=5.511E+00  Homo sapiens
  1hwj-assembly1_D  TM=3.415E-01  e=7.433E+00  Homo sapiens
  1dq8-assembly1_D  TM=3.410E-01  e=6.595E+00  Homo sapiens

Sequence (184 aa):
MSSISNYFSEKMSRDCIMPCEKSRYSLARVSFKVDPERPCKQGDVQVEIMGGFPVVFIGYELEDDALDIYRSSNCHREAVKSLLHVVESETSRPASIVRYDDSKGQTHQFVCCFVDLSGRTYSPKEIDAIPVPSEFFGVPKRVKTRGELERKFSPSAMVNSYGADGKTRVDAGAVIGELPASFP

Foldseek 3Di:
DDDDDDDDDDDDDDDDPDDDDDDDDDDDDDDDDDDDDDDPDDDDPPPPVPFAAWKKFKFFWADPCQLVVQPPDVDSLRSQVVLQVVLCVQQVFWWKWKWDADPVRDIIIGITQKMFQQPDDDDPVQQVPFDDRPSRQCSVVPTHGDDDIDTDIDRGIDMATADPVRDGPDDRGDIGHDHPPPDD